Protein 6KI2 (pdb70)

InterPro domains:
  IPR001902 SLC26A/SulP transporter [PTHR11814] (10-542)
  IPR002645 STAS domain [PF01740] (437-538)
  IPR002645 STAS domain [PS50801] (442-542)
  IPR011547 SLC26A/SulP transporter domain [PF00916] (12-378)
  IPR036513 STAS domain superfamily [G3DSA:3.30.750.24] (431-544)
  IPR036513 STAS domain superfamily [SSF52091] (440-540)

Secondary structure (DSSP, 8-state):
---EE---BTTB--EEE--GGGS---HHHHHHHHHTTTSEEEEEEE-----HHHHHHHHHHHHTT-SEEEEEEEE-S---HHHHHHHHHHHHHHHHHT-EEEEE---HHHHHHHHHTTGGGTS-GGGEES-HHHHHHHHHHT--/---EE---BTTB--EEE--GGGS---HHHHHHHHHTTTSEEEEEEE-----HHHHHHHHHHHHTT--EEEEEEEE-S---HHHHHHHHHHHHHHHHHT-EEEEE---HHHHHHHHHTTGGGTS-GGGEES-HHHHHHHHHHT--

Organism: Synechocystis sp. (strain ATCC 27184 / PCC 6803 / Kazusa) (NCBI:txid1111708)

Sequence (288 aa):
SGSKISALQSKAVKSISDADDEILLSANEKRWLDEGNGRVLLFQLSGPIFGVAKAIAREHNAIQECAAIVFDLSDVPHLGVDASLALENAIEEAAEKGRAVYIVGATGQTKRRLEKLQVFRFVPESNCYDDRSEALKDAVLALGSGSKISALQSKAVKSISDADDEILLSANEKRWLDEGNGRVLLFQLSGPIFGVAKAIAREHNAIQECAAIVFDLSDVPHLGVDASLALENAIEEAAEKGRAVYIVGATGQTKRRLEKLQVFRFVPESNCYDDRSEALKDAVLALG

Solvent-accessible surface area: 14803 Å² total

GO terms:
  GO:0005886 plasma membrane (C, EXP)

B-factor: mean 39.91, std 14.87, range [19.26, 110.84]

Foldseek 3Di:
DFDKDWDPDPPGMDMDTPDPVVDDADPVRVVVVVVCVPVDDDDDDDDDPDDPVVVVVVVVVVCLPAQEDEAECQPPPADDLVNLVVVLVVLVVCVVSRHAYAYERQDDNSVVSNVVRCNCVRAPPVRYYPDVVVNVVVRVVVPD/DFDKDWDPDPPGMDMDGPDPVVDDADPVRVVVVVVCVPVDDDDDDDDDPDDPVVVVVVVVVVCLPAQEDEAECQPPPADDLVNLVVVLVVLVVCVVSRHHYAYERQDDNSVVSNVVVVSCVRPPPVRYYPDVVVNVVVRVVVPD

Structure (mmCIF, N/CA/C/O backbone):
data_6KI2
#
_entry.id   6KI2
#
_cell.length_a   57.050
_cell.length_b   62.109
_cell.length_c   57.036
_cell.angle_alpha   90.000
_cell.angle_beta   119.860
_cell.angle_gamma   90.000
#
_symmetry.space_group_name_H-M   'P 1 21 1'
#
loop_
_entity.id
_entity.type
_entity.pdbx_description
1 polymer 'Low affinity sulfate transporter'
2 non-polymer 'SULFATE ION'
3 water water
#
loop_
_atom_site.group_PDB
_atom_site.id
_atom_site.type_symbol
_atom_site.label_atom_id
_atom_site.label_alt_id
_atom_site.label_comp_id
_atom_site.label_asym_id
_atom_site.label_entity_id
_atom_site.label_seq_id
_atom_site.pdbx_PDB_ins_code
_atom_site.Cartn_x
_atom_site.Cartn_y
_atom_site.Cartn_z
_atom_site.occupancy
_atom_site.B_iso_or_equiv
_atom_site.auth_seq_id
_atom_site.auth_comp_id
_atom_site.auth_asym_id
_atom_site.auth_atom_id
_atom_site.pdbx_PDB_model_num
ATOM 1 N N . SER A 1 1 ? -6.174 23.796 29.790 1.00 79.11 402 SER A N 1
ATOM 2 C CA . SER A 1 1 ? -6.371 22.522 29.107 1.00 77.94 402 SER A CA 1
ATOM 3 C C . SER A 1 1 ? -5.320 22.292 28.021 1.00 67.14 402 SER A C 1
ATOM 4 O O . SER A 1 1 ? -5.550 21.540 27.078 1.00 73.01 402 SER A O 1
ATOM 7 N N . GLY A 1 2 ? -4.173 22.952 28.155 1.00 47.05 403 GLY A N 1
ATOM 8 C CA . GLY A 1 2 ? -3.073 22.752 27.232 1.00 42.40 403 GLY A CA 1
ATOM 9 C C . GLY A 1 2 ? -3.200 23.458 25.888 1.00 38.48 403 GLY A C 1
ATOM 10 O O . GLY A 1 2 ? -4.049 24.326 25.677 1.00 40.03 403 GLY A O 1
ATOM 11 N N . SER A 1 3 ? -2.336 23.062 24.967 1.00 27.47 404 SER A N 1
ATOM 12 C CA . SER A 1 3 ? -2.250 23.686 23.665 1.00 30.58 404 SER A CA 1
ATOM 13 C C . SER A 1 3 ? -2.640 22.693 22.578 1.00 35.60 404 SER A C 1
ATOM 14 O O . SER A 1 3 ? -2.425 21.491 22.717 1.00 27.59 404 SER A O 1
ATOM 17 N N . LYS A 1 4 ? -3.215 23.204 21.499 1.00 29.57 405 LYS A N 1
ATOM 18 C CA . LYS A 1 4 ? -3.585 22.372 20.385 1.00 27.75 405 LYS A CA 1
ATOM 19 C C . LYS A 1 4 ? -3.459 23.140 19.076 1.00 27.85 405 LYS A C 1
ATOM 20 O O . LYS A 1 4 ? -3.771 24.335 19.002 1.00 28.74 405 LYS A O 1
ATOM 26 N N . ILE A 1 5 ? -2.985 22.442 18.053 1.00 25.42 406 ILE A N 1
ATOM 27 C CA . ILE A 1 5 ? -3.079 22.910 16.681 1.00 26.32 406 ILE A CA 1
ATOM 28 C C . ILE A 1 5 ? -3.931 21.938 15.880 1.00 30.97 406 ILE A C 1
ATOM 29 O O . ILE A 1 5 ? -3.651 20.741 15.865 1.00 27.75 406 ILE A O 1
ATOM 34 N N . SER A 1 6 ? -4.983 22.445 15.242 1.00 26.66 407 SER A N 1
ATOM 35 C CA . SER A 1 6 ? -5.774 21.635 14.315 1.00 24.61 407 SER A CA 1
ATOM 36 C C . SER A 1 6 ? -5.758 22.216 12.897 1.00 33.60 407 SER A C 1
ATOM 37 O O . SER A 1 6 ? -5.901 23.428 12.675 1.00 29.08 407 SER A O 1
ATOM 48 N N . ALA A 1 8 ? -7.411 21.657 9.060 1.00 33.13 409 ALA A N 1
ATOM 49 C CA . ALA A 1 8 ? -8.551 21.048 8.365 1.00 30.44 409 ALA A CA 1
ATOM 50 C C . ALA A 1 8 ? -8.704 21.590 6.942 1.00 30.79 409 ALA A C 1
ATOM 51 O O . ALA A 1 8 ? -8.748 22.813 6.725 1.00 25.93 409 ALA A O 1
ATOM 53 N N . LEU A 1 9 ? -8.778 20.663 5.992 1.00 29.46 410 LEU A N 1
ATOM 54 C CA . LEU A 1 9 ? -8.984 20.947 4.571 1.00 36.18 410 LEU A CA 1
ATOM 55 C C . LEU A 1 9 ? -10.460 20.842 4.228 1.00 31.24 410 LEU A C 1
ATOM 56 O O . LEU A 1 9 ? -10.929 21.348 3.198 1.00 25.02 410 LEU A O 1
ATOM 61 N N . GLN A 1 10 ? -11.170 20.163 5.117 1.00 26.69 411 GLN A N 1
ATOM 62 C CA . GLN A 1 10 ? -12.541 19.730 4.913 1.00 35.06 411 GLN A CA 1
ATOM 63 C C . GLN A 1 10 ? -13.061 19.418 6.306 1.00 29.57 411 GLN A C 1
ATOM 64 O O . GLN A 1 10 ? -12.257 19.159 7.206 1.00 30.68 411 GLN A O 1
ATOM 70 N N . SER A 1 11 ? -14.377 19.453 6.501 1.00 26.85 412 SER A N 1
ATOM 71 C CA . SER A 1 11 ? -14.957 19.245 7.829 1.00 33.79 412 SER A CA 1
ATOM 72 C C . SER A 1 11 ? -14.665 17.844 8.385 1.00 38.32 412 SER A C 1
ATOM 73 O O . SER A 1 11 ? -14.657 17.648 9.594 1.00 43.91 412 SER A O 1
ATOM 76 N N . LYS A 1 12 ? -14.415 16.883 7.501 1.00 34.46 413 LYS A N 1
ATOM 77 C CA . LYS A 1 12 ? -14.049 15.534 7.921 1.00 39.82 413 LYS A CA 1
ATOM 78 C C . LYS A 1 12 ? -12.608 15.191 7.552 1.00 35.68 413 LYS A C 1
ATOM 79 O O . LYS A 1 12 ? -12.256 14.034 7.426 1.00 33.06 413 LYS A O 1
ATOM 85 N N . ALA A 1 13 ? -11.776 16.191 7.342 1.00 37.47 414 ALA A N 1
ATOM 86 C CA . ALA A 1 13 ? -10.373 15.914 7.093 1.00 35.96 414 ALA A CA 1
ATOM 87 C C . ALA A 1 13 ? -9.568 16.844 7.987 1.00 39.82 414 ALA A C 1
ATOM 88 O O . ALA A 1 13 ? -9.062 17.885 7.554 1.00 36.63 414 ALA A O 1
ATOM 90 N N . VAL A 1 14 ? -9.493 16.450 9.252 1.00 30.63 415 VAL A N 1
ATOM 91 C CA . VAL A 1 14 ? -8.917 17.241 10.330 1.00 30.17 415 VAL A CA 1
ATOM 92 C C . VAL A 1 14 ? -7.692 16.524 10.891 1.00 33.33 415 VAL A C 1
ATOM 93 O O . VAL A 1 14 ? -7.765 15.333 11.200 1.00 32.95 415 VAL A O 1
ATOM 97 N N . LYS A 1 15 ? -6.574 17.231 11.018 1.00 27.33 416 LYS A N 1
ATOM 98 C CA . LYS A 1 15 ? -5.384 16.674 11.674 1.00 30.34 416 LYS A CA 1
ATOM 99 C C . LYS A 1 15 ? -4.977 17.578 12.827 1.00 31.31 416 LYS A C 1
ATOM 100 O O . LYS A 1 15 ? -4.910 18.805 12.670 1.00 29.87 416 LYS A O 1
ATOM 106 N N . SER A 1 16 ? -4.699 16.980 13.979 1.00 27.98 417 SER A N 1
ATOM 107 C CA . SER A 1 16 ? -4.438 17.754 15.185 1.00 28.17 417 SER A CA 1
ATOM 108 C C . SER A 1 16 ? -3.244 17.238 15.978 1.00 33.08 417 SER A C 1
ATOM 109 O O . SER A 1 16 ? -2.969 16.038 16.022 1.00 29.83 417 SER A O 1
ATOM 112 N N . ILE A 1 17 ? -2.547 18.173 16.605 1.00 29.70 418 ILE A N 1
ATOM 113 C CA . ILE A 1 17 ? -1.497 17.864 17.558 1.00 37.11 418 ILE A CA 1
ATOM 114 C C . ILE A 1 17 ? -1.828 18.622 18.834 1.00 28.69 418 ILE A C 1
ATOM 115 O O . ILE A 1 17 ? -2.250 19.784 18.781 1.00 25.01 418 ILE A O 1
ATOM 120 N N . SER A 1 18 ? -1.645 17.962 19.971 1.00 25.82 419 SER A N 1
ATOM 121 C CA . SER A 1 18 ? -2.107 18.477 21.256 1.00 29.88 419 SER A CA 1
ATOM 122 C C . 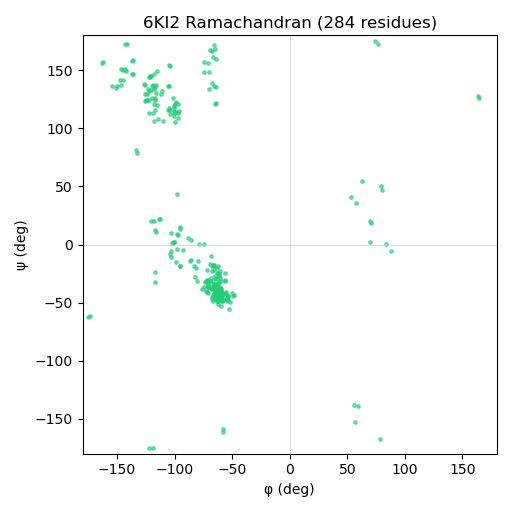SER A 1 18 ? -1.170 18.071 22.405 1.00 31.58 419 SER A C 1
ATOM 123 O O . SER A 1 18 ? -0.517 17.020 22.341 1.00 30.77 419 SER A O 1
ATOM 126 N N . ASP A 1 19 ? -1.095 18.889 23.456 1.00 24.76 420 ASP A N 1
ATOM 127 C CA . ASP A 1 19 ? -0.393 18.435 24.651 1.00 32.65 420 ASP A CA 1
ATOM 128 C C . ASP A 1 19 ? -1.335 18.437 25.841 1.00 24.32 420 ASP A C 1
ATOM 129 O O . ASP A 1 19 ? -0.906 18.467 26.989 1.00 25.95 420 ASP A O 1
ATOM 134 N N . ALA A 1 20 ? -2.626 18.425 25.550 1.00 26.51 421 ALA A N 1
ATOM 135 C CA . ALA A 1 20 ? -3.641 18.325 26.593 1.00 32.91 421 ALA A CA 1
ATOM 136 C C . ALA A 1 20 ? -3.590 16.964 27.308 1.00 35.14 421 ALA A C 1
ATOM 137 O O . ALA A 1 20 ? -3.473 15.907 26.673 1.00 31.57 421 ALA A O 1
ATOM 139 N N . ASP A 1 21 ? -3.700 17.016 28.631 1.00 37.81 422 ASP A N 1
ATOM 140 C CA . ASP A 1 21 ? -3.678 15.844 29.506 1.00 38.65 422 ASP A CA 1
ATOM 141 C C . ASP A 1 21 ? -4.811 14.884 29.219 1.00 40.99 422 ASP A C 1
ATOM 142 O O . ASP A 1 21 ? -4.651 13.668 29.308 1.00 33.52 422 ASP A O 1
ATOM 147 N N . ASP A 1 22 ? -5.974 15.447 28.913 1.00 37.89 423 ASP A N 1
ATOM 148 C CA . ASP A 1 22 ? -7.192 14.659 28.791 1.00 48.16 423 ASP A CA 1
ATOM 149 C C . ASP A 1 22 ? -7.293 13.918 27.458 1.00 47.70 423 ASP A C 1
ATOM 150 O O . ASP A 1 22 ? -8.275 13.216 27.221 1.00 44.24 423 ASP A O 1
ATOM 155 N N . GLU A 1 23 ? -6.288 14.066 26.592 1.00 40.46 424 GLU A N 1
ATOM 156 C CA . GLU A 1 23 ? -6.285 13.355 25.310 1.00 37.87 424 GLU A CA 1
ATOM 157 C C . GLU A 1 23 ? -6.120 11.856 25.509 1.00 40.90 424 GLU A C 1
ATOM 158 O O . GLU A 1 23 ? -6.419 11.053 24.622 1.00 43.76 424 GLU A O 1
ATOM 164 N N . ILE A 1 24 ? -5.632 11.482 26.687 1.00 43.44 425 ILE A N 1
ATOM 165 C CA . ILE A 1 24 ? -5.540 10.083 27.063 1.00 35.12 425 ILE A CA 1
ATOM 166 C C . ILE A 1 24 ? -6.377 9.891 28.325 1.00 42.93 425 ILE A C 1
ATOM 167 O O . ILE A 1 24 ? -6.485 10.796 29.150 1.00 46.38 425 ILE A O 1
ATOM 172 N N . LEU A 1 25 ? -7.010 8.734 28.450 1.00 42.08 426 LEU A N 1
ATOM 173 C CA . LEU A 1 25 ? -7.823 8.450 29.620 1.00 48.30 426 LEU A CA 1
ATOM 174 C C . LEU A 1 25 ? -7.078 7.473 30.516 1.00 43.56 426 LEU A C 1
ATOM 175 O O . LEU A 1 25 ? -6.781 6.342 30.124 1.00 39.37 426 LEU A O 1
ATOM 180 N N . LEU A 1 26 ? -6.742 7.933 31.708 1.00 34.49 427 LEU A N 1
ATOM 181 C CA . LEU A 1 26 ? -5.979 7.126 32.647 1.00 36.48 427 LEU A CA 1
ATOM 182 C C . LEU A 1 26 ? -6.762 7.036 33.938 1.00 34.87 427 LEU A C 1
ATOM 183 O O . LEU A 1 26 ? -7.208 8.050 34.458 1.00 34.71 427 LEU A O 1
ATOM 188 N N . SER A 1 27 ? -6.946 5.830 34.451 1.00 26.37 428 SER A N 1
ATOM 189 C CA . SER A 1 27 ? -7.485 5.695 35.792 1.00 27.30 428 SER A CA 1
ATOM 190 C C . SER A 1 27 ? -6.489 6.304 36.795 1.00 32.69 428 SER A C 1
ATOM 191 O O . SER A 1 27 ? -5.305 6.480 36.484 1.00 28.56 428 SER A O 1
ATOM 194 N N . ALA A 1 28 ? -6.974 6.640 37.989 1.00 27.26 429 ALA A N 1
ATOM 195 C CA . ALA A 1 28 ? -6.102 7.119 39.050 1.00 27.76 429 ALA A CA 1
ATOM 196 C C . ALA A 1 28 ? -4.979 6.110 39.301 1.00 34.45 429 ALA A C 1
ATOM 197 O O . ALA A 1 28 ? -3.806 6.478 39.454 1.00 32.45 429 ALA A O 1
ATOM 199 N N . ASN A 1 29 ? -5.338 4.831 39.330 1.00 30.90 430 ASN A N 1
ATOM 200 C CA . ASN A 1 29 ? -4.3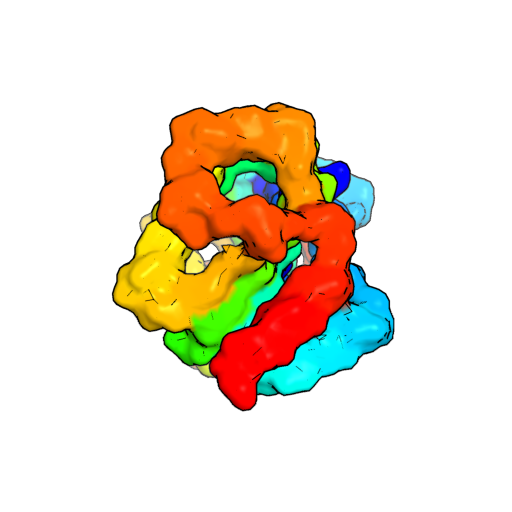42 3.772 39.535 1.00 27.50 430 ASN A CA 1
ATOM 201 C C . ASN A 1 29 ? -3.253 3.778 38.447 1.00 29.63 430 ASN A C 1
ATOM 202 O O . ASN A 1 29 ? -2.061 3.653 38.745 1.00 29.71 430 ASN A O 1
ATOM 207 N N . GLU A 1 30 ? -3.666 3.935 37.191 1.00 23.06 431 GLU A N 1
ATOM 208 C CA . GLU A 1 30 ? -2.720 4.022 36.083 1.00 32.02 431 GLU A CA 1
ATOM 209 C C . GLU A 1 30 ? -1.825 5.259 36.205 1.00 28.60 431 GLU A C 1
ATOM 210 O O . GLU A 1 30 ? -0.610 5.150 36.048 1.00 27.70 431 GLU A O 1
ATOM 216 N N . LYS A 1 31 ? -2.417 6.419 36.488 1.00 31.02 432 LYS A N 1
ATOM 217 C CA . LYS A 1 31 ? -1.635 7.640 36.720 1.00 33.05 432 LYS A CA 1
ATOM 218 C C . LYS A 1 31 ? -0.597 7.425 37.833 1.00 37.32 432 LYS A C 1
ATOM 219 O O . LYS A 1 31 ? 0.544 7.878 37.729 1.00 34.29 432 LYS A O 1
ATOM 225 N N . ARG A 1 32 ? -0.997 6.728 38.892 1.00 28.54 433 ARG A N 1
ATOM 226 C CA . ARG A 1 32 ? -0.092 6.523 40.014 1.00 31.14 433 ARG A CA 1
ATOM 227 C C . ARG A 1 32 ? 1.145 5.766 39.554 1.00 32.96 433 ARG A C 1
ATOM 228 O O . ARG A 1 32 ? 2.266 6.165 39.847 1.00 24.05 433 ARG A O 1
ATOM 236 N N . TRP A 1 33 ? 0.952 4.698 38.788 1.00 35.75 434 TRP A N 1
ATOM 237 C CA . TRP A 1 33 ? 2.107 3.919 38.356 1.00 35.64 434 TRP A CA 1
ATOM 238 C C . TRP A 1 33 ? 2.937 4.652 37.290 1.00 35.71 434 TRP A C 1
ATOM 239 O O . TRP A 1 33 ? 4.166 4.607 37.334 1.00 31.82 434 TRP A O 1
ATOM 250 N N . LEU A 1 34 ? 2.286 5.333 36.348 1.00 28.70 435 LEU A N 1
ATOM 251 C CA . LEU A 1 34 ? 3.024 6.099 35.347 1.00 31.66 435 LEU A CA 1
ATOM 252 C C . LEU A 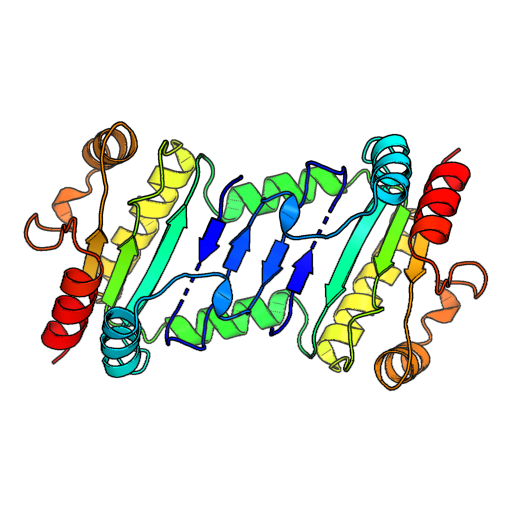1 34 ? 3.914 7.168 36.003 1.00 31.02 435 LEU A C 1
ATOM 253 O O . LEU A 1 34 ? 5.078 7.336 35.639 1.00 30.78 435 LEU A O 1
ATOM 258 N N . ASP A 1 35 ? 3.367 7.864 36.993 1.00 24.00 436 ASP A N 1
ATOM 259 C CA . ASP A 1 35 ? 4.087 8.931 37.660 1.00 25.38 436 ASP A CA 1
ATOM 260 C C . ASP A 1 35 ? 5.178 8.364 38.580 1.00 31.68 436 ASP A C 1
ATOM 261 O O . ASP A 1 35 ? 6.223 8.969 38.753 1.00 32.17 436 ASP A O 1
ATOM 266 N N . GLU A 1 36 ? 4.936 7.190 39.149 1.00 37.89 437 GLU A N 1
ATOM 267 C CA . GLU A 1 36 ? 5.958 6.492 39.919 1.00 36.44 437 GLU A CA 1
ATOM 268 C C . GLU A 1 36 ? 7.171 6.190 39.042 1.00 34.77 437 GLU A C 1
ATOM 269 O O . GLU A 1 36 ? 8.301 6.145 39.520 1.00 38.17 437 GLU A O 1
ATOM 275 N N . GLY A 1 37 ? 6.924 5.972 37.756 1.00 28.03 438 GLY A N 1
ATOM 276 C CA . GLY A 1 37 ? 7.991 5.740 36.797 1.00 28.24 438 GLY A CA 1
ATOM 277 C C . GLY A 1 37 ? 8.935 6.930 36.667 1.00 36.08 438 GLY A C 1
ATOM 278 O O . GLY A 1 37 ? 10.049 6.793 36.145 1.00 29.09 438 GLY A O 1
ATOM 279 N N . ASN A 1 38 ? 8.476 8.101 37.115 1.00 33.29 439 ASN A N 1
ATOM 280 C CA . ASN A 1 38 ? 9.299 9.307 37.159 1.00 35.17 439 ASN A CA 1
ATOM 281 C C . ASN A 1 38 ? 9.848 9.670 35.782 1.00 36.77 439 ASN A C 1
ATOM 282 O O . ASN A 1 38 ? 10.970 10.147 35.652 1.00 36.80 439 ASN A O 1
ATOM 287 N N . GLY A 1 39 ? 9.050 9.441 34.747 1.00 31.04 440 GLY A N 1
ATOM 288 C CA . GLY A 1 39 ? 9.476 9.729 33.391 1.00 30.64 440 GLY A CA 1
ATOM 289 C C . GLY A 1 39 ? 10.312 8.628 32.752 1.00 33.73 440 GLY A C 1
ATOM 290 O O . GLY A 1 39 ? 10.730 8.769 31.598 1.00 35.97 440 GLY A O 1
ATOM 291 N N . ARG A 1 40 ? 10.558 7.536 33.481 1.00 23.38 441 ARG A N 1
ATOM 292 C CA . ARG A 1 40 ? 11.370 6.434 32.940 1.00 31.26 441 ARG A CA 1
ATOM 293 C C . ARG A 1 40 ? 10.520 5.444 32.139 1.00 30.97 441 ARG A C 1
ATOM 294 O O . ARG A 1 40 ? 11.051 4.581 31.422 1.00 30.00 441 ARG A O 1
ATOM 302 N N . VAL A 1 41 ? 9.202 5.537 32.296 1.00 26.78 442 VAL A N 1
ATOM 303 C CA . VAL A 1 41 ? 8.298 4.654 31.553 1.00 25.29 442 VAL A CA 1
ATOM 304 C C . VAL A 1 41 ? 7.450 5.467 30.602 1.00 23.15 442 VAL A C 1
ATOM 305 O O . VAL A 1 41 ? 6.729 6.372 31.014 1.00 30.59 442 VAL A O 1
ATOM 309 N N . LEU A 1 42 ? 7.571 5.158 29.319 1.00 29.54 443 LEU A N 1
ATOM 310 C CA . LEU A 1 42 ? 6.810 5.826 28.267 1.00 26.70 443 LEU A CA 1
ATOM 311 C C . LEU A 1 42 ? 5.594 4.989 27.840 1.00 26.50 443 LEU A C 1
ATOM 312 O O . LEU A 1 42 ? 5.728 3.836 27.411 1.00 24.04 443 LEU A O 1
ATOM 317 N N . LEU A 1 43 ? 4.408 5.558 27.979 1.00 20.36 444 LEU A N 1
ATOM 318 C CA . LEU A 1 43 ? 3.194 4.871 27.541 1.00 19.78 444 LEU A CA 1
ATOM 319 C C . LEU A 1 43 ? 2.753 5.360 26.160 1.00 25.85 444 LEU A C 1
ATOM 320 O O . LEU A 1 43 ? 2.539 6.557 25.961 1.00 30.65 444 LEU A O 1
ATOM 325 N N . PHE A 1 44 ? 2.641 4.436 25.213 1.00 26.58 445 PHE A N 1
ATOM 326 C CA . PHE A 1 44 ? 2.049 4.723 23.906 1.00 29.48 445 PHE A CA 1
ATOM 327 C C . PHE A 1 44 ? 0.637 4.225 23.871 1.00 28.84 445 PHE A C 1
ATOM 328 O O . PHE A 1 44 ? 0.402 3.020 23.914 1.00 35.89 445 PHE A O 1
ATOM 336 N N . GLN A 1 45 ? -0.310 5.143 23.795 1.00 31.00 446 GLN A N 1
ATOM 337 C CA . GLN A 1 45 ? -1.707 4.772 23.663 1.00 23.23 446 GLN A CA 1
ATOM 338 C C . GLN A 1 45 ? -2.117 4.925 22.194 1.00 31.17 446 GLN A C 1
ATOM 339 O O . GLN A 1 45 ? -2.036 6.021 21.647 1.00 31.60 446 GLN A O 1
ATOM 345 N N . LEU A 1 46 ? -2.508 3.826 21.551 1.00 30.13 447 LEU A N 1
ATOM 346 C CA . LEU A 1 46 ? -2.963 3.871 20.156 1.00 32.40 447 LEU A CA 1
ATOM 347 C C . LEU A 1 46 ? -4.421 3.453 20.073 1.00 36.15 447 LEU A C 1
ATOM 348 O O . LEU A 1 46 ? -4.844 2.483 20.715 1.00 29.73 447 LEU A O 1
ATOM 353 N N . SER A 1 47 ? -5.186 4.182 19.270 1.00 27.61 448 SER A N 1
ATOM 354 C CA . SER A 1 47 ? -6.603 3.891 19.127 1.00 34.81 448 SER A CA 1
ATOM 355 C C . SER A 1 47 ? -7.064 4.163 17.690 1.00 29.12 448 SER A C 1
ATOM 356 O O . SER A 1 47 ? -6.509 5.022 16.997 1.00 26.62 448 SER A O 1
ATOM 359 N N . GLY A 1 48 ? -8.069 3.421 17.245 1.00 26.72 449 GLY A N 1
ATOM 360 C CA . GLY A 1 48 ? -8.551 3.545 15.881 1.00 22.63 449 GLY A CA 1
ATOM 361 C C . GLY A 1 48 ? -7.590 2.840 14.929 1.00 28.70 449 GLY A C 1
ATOM 362 O O . GLY A 1 48 ? -6.513 2.395 15.326 1.00 28.16 449 GLY A O 1
ATOM 363 N N . PRO A 1 49 ? -7.972 2.742 13.655 1.00 28.33 450 PRO A N 1
ATOM 364 C CA . PRO A 1 49 ? -7.135 2.055 12.660 1.00 22.26 450 PRO A CA 1
ATOM 365 C C . PRO A 1 49 ? -5.742 2.682 12.567 1.00 30.54 450 PRO A C 1
ATOM 366 O O . PRO A 1 49 ? -5.610 3.912 12.644 1.00 26.52 450 PRO A O 1
ATOM 378 N N . ILE A 1 51 ? -2.912 2.754 9.965 1.00 27.33 452 ILE A N 1
ATOM 379 C CA . ILE A 1 51 ? -2.618 2.336 8.597 1.00 26.93 452 ILE A CA 1
ATOM 380 C C . ILE A 1 51 ? -1.156 2.572 8.208 1.00 30.43 452 ILE A C 1
ATOM 381 O O . ILE A 1 51 ? -0.434 1.630 7.875 1.00 29.76 452 ILE A O 1
ATOM 386 N N . PHE A 1 52 ? -0.742 3.835 8.233 1.00 25.96 453 PHE A N 1
ATOM 387 C CA . PHE A 1 52 ? 0.630 4.215 7.939 1.00 31.95 453 PHE A CA 1
ATOM 388 C C . PHE A 1 52 ? 1.358 4.574 9.214 1.00 34.76 453 PHE A C 1
ATOM 389 O O . PHE A 1 52 ? 0.735 4.986 10.194 1.00 29.08 453 PHE A O 1
ATOM 397 N N . GLY A 1 53 ? 2.680 4.432 9.203 1.00 30.62 454 GLY A N 1
ATOM 398 C CA . GLY A 1 53 ? 3.478 4.987 10.287 1.00 30.59 454 GLY A CA 1
ATOM 399 C C . GLY A 1 53 ? 3.408 6.507 10.309 1.00 37.51 454 GLY A C 1
ATOM 400 O O . GLY A 1 53 ? 2.866 7.138 9.393 1.00 33.03 454 GLY A O 1
ATOM 401 N N . VAL A 1 54 ? 3.966 7.091 11.364 1.00 38.97 455 VAL A N 1
ATOM 402 C CA . VAL A 1 54 ? 3.943 8.529 11.584 1.00 42.65 455 VAL A CA 1
ATOM 403 C C . VAL A 1 54 ? 4.599 9.320 10.453 1.00 47.08 455 VAL A C 1
ATOM 404 O O . VAL A 1 54 ? 4.012 10.282 9.950 1.00 49.49 455 VAL A O 1
ATOM 408 N N . ALA A 1 55 ? 5.800 8.911 10.050 1.00 40.05 456 ALA A N 1
ATOM 409 C CA . ALA A 1 55 ? 6.507 9.574 8.958 1.00 36.41 456 ALA A CA 1
ATOM 410 C C . ALA A 1 55 ? 5.649 9.679 7.692 1.00 38.67 456 ALA A C 1
ATOM 411 O O . ALA A 1 55 ? 5.439 10.771 7.169 1.00 39.37 456 ALA A O 1
ATOM 413 N N . LYS A 1 56 ? 5.142 8.551 7.206 1.00 37.16 457 LYS A N 1
ATOM 414 C CA . LYS A 1 56 ? 4.404 8.563 5.946 1.00 35.71 457 LYS A CA 1
ATOM 415 C C . LYS A 1 56 ? 3.052 9.256 6.114 1.00 35.40 457 LYS A C 1
ATOM 416 O O . LYS A 1 56 ? 2.551 9.883 5.174 1.00 44.63 457 LYS A O 1
ATOM 422 N N . ALA A 1 57 ? 2.474 9.174 7.311 1.00 28.07 458 ALA A N 1
ATOM 423 C CA . ALA A 1 57 ? 1.237 9.908 7.579 1.00 40.49 458 ALA A CA 1
ATOM 424 C C . ALA A 1 57 ? 1.498 11.417 7.453 1.00 43.05 458 ALA A C 1
ATOM 425 O O . ALA A 1 57 ? 0.709 12.150 6.864 1.00 41.38 458 ALA A O 1
ATOM 427 N N . ILE A 1 58 ? 2.630 11.859 7.989 1.00 38.23 459 ILE A N 1
ATOM 428 C CA . ILE A 1 58 ? 3.051 13.247 7.877 1.00 41.60 459 ILE A CA 1
ATOM 429 C C . ILE A 1 58 ? 3.198 13.667 6.427 1.00 37.12 459 ILE A C 1
ATOM 430 O O . ILE A 1 58 ? 2.675 14.703 6.016 1.00 42.73 459 ILE A O 1
ATOM 435 N N . ALA A 1 59 ? 3.903 12.846 5.657 1.00 38.04 460 ALA A N 1
ATOM 436 C CA . ALA A 1 59 ? 4.145 13.116 4.251 1.00 36.78 460 ALA A CA 1
ATOM 437 C C . ALA A 1 59 ? 2.850 13.139 3.437 1.00 44.95 460 ALA A C 1
ATOM 438 O O . ALA A 1 59 ? 2.725 13.915 2.489 1.00 42.75 460 ALA A O 1
ATOM 440 N N . ARG A 1 60 ? 1.902 12.269 3.781 1.00 41.14 461 ARG A N 1
ATOM 441 C CA . ARG A 1 60 ? 0.620 12.253 3.081 1.00 40.49 461 ARG A CA 1
ATOM 442 C C . ARG A 1 60 ? -0.125 13.557 3.342 1.00 37.95 461 ARG A C 1
ATOM 443 O O . ARG A 1 60 ? -0.768 14.108 2.445 1.00 33.38 461 ARG A O 1
ATOM 451 N N . GLU A 1 61 ? -0.018 14.068 4.563 1.00 33.48 462 GLU A N 1
ATOM 452 C CA . GLU A 1 61 ? -0.696 15.315 4.901 1.00 44.75 462 GLU A CA 1
ATOM 453 C C . GLU A 1 61 ? -0.021 16.503 4.215 1.00 43.58 462 GLU A C 1
ATOM 454 O O . GLU A 1 61 ? -0.693 17.391 3.689 1.00 38.55 462 GLU A O 1
ATOM 460 N N . HIS A 1 62 ? 1.306 16.499 4.200 1.00 43.88 463 HIS A N 1
ATOM 461 C CA . HIS A 1 62 ? 2.063 17.508 3.466 1.00 50.11 463 HIS A CA 1
ATOM 462 C C . HIS A 1 62 ? 1.687 17.516 1.986 1.00 44.32 463 HIS A C 1
ATOM 463 O O . HIS A 1 62 ? 1.520 18.580 1.392 1.00 45.36 463 HIS A O 1
ATOM 470 N N . ASN A 1 63 ? 1.542 16.338 1.385 1.00 38.37 464 ASN A N 1
ATOM 471 C CA . ASN A 1 63 ? 1.130 16.273 -0.017 1.00 42.49 464 ASN A CA 1
ATOM 472 C C . ASN A 1 63 ? -0.293 16.814 -0.202 1.00 48.48 464 ASN A C 1
ATOM 473 O O . ASN A 1 63 ? -0.606 17.432 -1.220 1.00 45.70 464 ASN A O 1
ATOM 478 N N . ALA A 1 64 ? -1.148 16.592 0.791 1.00 48.84 465 ALA A N 1
ATOM 479 C CA . ALA A 1 64 ? -2.540 17.010 0.695 1.00 41.94 465 ALA A CA 1
ATOM 480 C C . ALA A 1 64 ? -2.678 18.537 0.730 1.00 40.93 465 ALA A C 1
ATOM 481 O O . ALA A 1 64 ? -3.589 19.083 0.124 1.00 44.70 465 ALA A O 1
ATOM 483 N N . ILE A 1 65 ? -1.786 19.237 1.425 1.00 40.42 466 ILE A N 1
ATOM 484 C CA . ILE A 1 65 ? -1.993 20.674 1.599 1.00 41.99 466 ILE A CA 1
ATOM 485 C C . ILE A 1 65 ? -1.219 21.562 0.629 1.00 49.72 466 ILE A C 1
ATOM 486 O O . ILE A 1 65 ? -1.401 22.772 0.630 1.00 56.88 466 ILE A O 1
ATOM 491 N N . GLN A 1 66 ? -0.379 20.978 -0.215 1.00 51.20 467 GLN A N 1
ATOM 492 C CA . GLN A 1 66 ? 0.377 21.778 -1.180 1.00 53.30 467 GLN A CA 1
ATOM 493 C C . GLN A 1 66 ? -0.536 22.381 -2.251 1.00 45.04 467 GLN A C 1
ATOM 494 O O . GLN A 1 66 ? -0.123 23.255 -3.020 1.00 34.44 467 GLN A O 1
ATOM 500 N N . GLU A 1 67 ? -1.786 21.929 -2.271 1.00 41.16 468 GLU A N 1
ATOM 501 C CA . GLU A 1 67 ? -2.747 22.375 -3.264 1.00 52.28 468 GLU A CA 1
ATOM 502 C C . GLU A 1 67 ? -3.568 23.558 -2.762 1.00 40.67 468 GLU A C 1
ATOM 503 O O . GLU A 1 67 ? -4.372 24.125 -3.500 1.00 34.16 468 GLU A O 1
ATOM 509 N N . CYS A 1 68 ? -3.361 23.935 -1.505 1.00 33.24 469 CYS A N 1
ATOM 510 C CA . CYS A 1 68 ? -4.179 24.990 -0.907 1.00 33.74 469 CYS A CA 1
ATOM 511 C C . CYS A 1 68 ? -3.905 26.373 -1.481 1.00 32.77 469 CYS A C 1
ATOM 512 O O . CYS A 1 68 ? -2.750 26.795 -1.628 1.00 28.73 469 CYS A O 1
ATOM 515 N N . ALA A 1 69 ? -4.986 27.084 -1.781 1.00 25.07 470 ALA A N 1
ATOM 516 C CA . ALA A 1 69 ? -4.882 28.405 -2.373 1.00 30.03 470 ALA A CA 1
ATOM 517 C C . ALA A 1 69 ? -5.044 29.483 -1.320 1.00 28.98 470 ALA A C 1
ATOM 518 O O . ALA A 1 69 ? -4.753 30.654 -1.559 1.00 31.68 470 ALA A O 1
ATOM 520 N N . ALA A 1 70 ? -5.544 29.088 -0.158 1.00 25.07 471 ALA A N 1
ATOM 521 C CA . ALA A 1 70 ? -5.858 30.051 0.890 1.00 29.27 471 ALA A CA 1
ATOM 522 C C . ALA A 1 70 ? -5.615 29.422 2.256 1.00 33.25 471 ALA A C 1
ATOM 523 O O . ALA A 1 70 ? -5.949 28.259 2.475 1.00 24.48 471 ALA A O 1
ATOM 525 N N . ILE A 1 71 ? -5.006 30.181 3.160 1.00 29.36 472 ILE A N 1
ATOM 526 C CA . ILE A 1 71 ? -4.798 29.705 4.512 1.00 25.91 472 ILE A CA 1
ATOM 527 C C . ILE A 1 71 ? -5.415 30.666 5.514 1.00 25.65 472 ILE A C 1
ATOM 528 O O . ILE A 1 71 ? -5.123 31.868 5.503 1.00 31.33 472 ILE A O 1
ATOM 533 N N . VAL A 1 72 ? -6.289 30.138 6.362 1.00 21.92 473 VAL A N 1
ATOM 534 C CA . VAL A 1 72 ? -6.865 30.918 7.445 1.00 21.37 473 VAL A CA 1
ATOM 535 C C . VAL A 1 72 ? -6.233 30.510 8.780 1.00 24.54 473 VAL A C 1
ATOM 536 O O . VAL A 1 72 ? -6.331 29.347 9.203 1.00 26.09 473 VAL A O 1
ATOM 540 N N . PHE A 1 73 ? -5.551 31.454 9.424 1.00 23.90 474 PHE A N 1
ATOM 541 C CA . PHE A 1 73 ? -4.969 31.199 10.744 1.00 29.76 474 PHE A CA 1
ATOM 542 C C . PHE A 1 73 ? -5.902 31.715 11.815 1.00 25.26 474 PHE A C 1
ATOM 543 O O . PHE A 1 73 ? -6.100 32.928 11.921 1.00 26.59 474 PHE A O 1
ATOM 551 N N . ASP A 1 74 ? -6.471 30.816 12.610 1.00 24.33 475 ASP A N 1
ATOM 552 C CA . ASP A 1 74 ? -7.338 31.233 13.715 1.00 26.06 475 ASP A CA 1
ATOM 553 C C . ASP A 1 74 ? -6.564 31.226 15.038 1.00 30.48 475 ASP A C 1
ATOM 554 O O . ASP A 1 74 ? -6.178 30.169 15.554 1.00 22.78 475 ASP A O 1
ATOM 559 N N . LEU A 1 75 ? -6.395 32.422 15.592 1.00 21.63 476 LEU A N 1
ATOM 560 C CA . LEU A 1 75 ? -5.589 32.640 16.781 1.00 26.98 476 LEU A CA 1
ATOM 561 C C . LEU A 1 75 ? -6.446 33.131 17.934 1.00 31.06 476 LEU A C 1
ATOM 562 O O . LEU A 1 75 ? -5.912 33.564 18.956 1.00 32.79 476 LEU A O 1
ATOM 567 N N . SER A 1 76 ? -7.768 33.068 17.768 1.00 22.80 477 SER A N 1
ATOM 568 C CA . SER A 1 76 ? -8.703 33.517 18.816 1.00 30.67 477 SER A CA 1
ATOM 569 C C . SER A 1 76 ? -8.363 32.949 20.196 1.00 27.22 477 SER A C 1
ATOM 570 O O . SER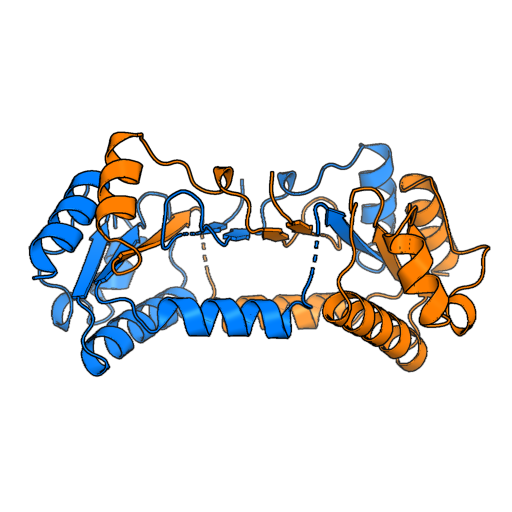 A 1 76 ? -8.400 33.658 21.193 1.00 26.89 477 SER A O 1
ATOM 573 N N . ASP A 1 77 ? -8.032 31.660 20.250 1.00 27.02 478 ASP A N 1
ATOM 574 C CA . ASP A 1 77 ? -7.854 30.991 21.547 1.00 33.10 478 ASP A CA 1
ATOM 575 C C . ASP A 1 77 ? -6.401 30.943 22.011 1.00 30.26 478 ASP A C 1
ATOM 576 O O . ASP A 1 77 ? -6.064 30.202 22.936 1.00 30.83 478 ASP A O 1
ATOM 581 N N . VAL A 1 78 ? -5.539 31.717 21.364 1.00 32.84 479 VAL A N 1
ATOM 582 C CA . VAL A 1 78 ? -4.140 31.777 21.767 1.00 29.39 479 VAL A CA 1
ATOM 583 C C . VAL A 1 78 ? -3.921 32.984 22.657 1.00 32.07 479 VAL A C 1
ATOM 584 O O . VAL A 1 78 ? -3.956 34.116 22.164 1.00 30.87 479 VAL A O 1
ATOM 588 N N . PRO A 1 79 ? -3.695 32.751 23.969 1.00 32.13 480 PRO A N 1
ATOM 589 C CA . PRO A 1 79 ? -3.488 33.809 24.966 1.00 31.06 480 PRO A CA 1
ATOM 590 C C . PRO A 1 79 ? -2.054 34.334 25.036 1.00 39.86 480 PRO A C 1
ATOM 591 O O . PRO A 1 79 ? -1.828 35.403 25.606 1.00 46.09 480 PRO A O 1
ATOM 595 N N . HIS A 1 80 ? -1.097 33.575 24.512 1.00 34.49 481 HIS A N 1
ATOM 596 C CA . HIS A 1 80 ? 0.310 33.983 24.510 1.00 29.60 481 HIS A CA 1
ATOM 597 C C . HIS A 1 80 ? 1.058 33.306 23.365 1.00 26.53 481 HIS A C 1
ATOM 598 O O . HIS A 1 80 ? 0.909 32.095 23.114 1.00 28.31 481 HIS A O 1
ATOM 605 N N . LEU A 1 81 ? 1.877 34.090 22.690 1.00 26.22 482 LEU A N 1
ATOM 606 C CA . LEU A 1 81 ? 2.659 33.608 21.562 1.00 29.49 482 LEU A CA 1
ATOM 607 C C . LEU A 1 81 ? 4.165 33.745 21.826 1.00 34.80 482 LEU A C 1
ATOM 608 O O . LEU A 1 81 ? 4.678 34.861 21.940 1.00 28.68 482 LEU A O 1
ATOM 613 N N . GLY A 1 82 ? 4.860 32.614 21.952 1.00 31.23 483 GLY A N 1
ATOM 614 C CA . GLY A 1 82 ? 6.303 32.623 22.188 1.00 27.14 483 GLY A CA 1
ATOM 615 C C . GLY A 1 82 ? 7.086 33.149 20.988 1.00 28.24 483 GLY A C 1
ATOM 616 O O . GLY A 1 82 ? 6.532 33.294 19.891 1.00 25.96 483 GLY A O 1
ATOM 617 N N . VAL A 1 83 ? 8.367 33.455 21.189 1.00 28.46 484 VAL A N 1
ATOM 618 C CA . VAL A 1 83 ? 9.155 34.045 20.111 1.00 29.31 484 VAL A CA 1
ATOM 619 C C . VAL A 1 83 ? 9.352 33.063 18.964 1.00 33.12 484 VAL A C 1
ATOM 620 O O . VAL A 1 83 ? 9.110 33.413 17.807 1.00 28.77 484 VAL A O 1
ATOM 624 N N . ASP A 1 84 ? 9.751 31.840 19.256 1.00 24.03 485 ASP A N 1
ATOM 625 C CA . ASP A 1 84 ? 9.979 30.867 18.220 1.00 29.40 485 ASP A CA 1
ATOM 626 C C . ASP A 1 84 ? 8.716 30.531 17.440 1.00 33.19 485 ASP A C 1
ATOM 627 O O . ASP A 1 84 ? 8.748 30.391 16.254 1.00 28.72 485 ASP A O 1
ATOM 632 N N . ALA A 1 85 ? 7.611 30.415 18.131 1.00 24.61 486 ALA A N 1
ATOM 633 C CA . ALA A 1 85 ? 6.371 30.111 17.440 1.00 28.16 486 ALA A CA 1
ATOM 634 C C . ALA A 1 85 ? 5.989 31.266 16.514 1.00 28.66 486 ALA A C 1
ATOM 635 O O . ALA A 1 85 ? 5.558 31.044 15.372 1.00 24.64 486 ALA A O 1
ATOM 637 N N . SER A 1 86 ? 6.173 32.497 16.999 1.00 27.88 487 SER A N 1
ATOM 638 C CA . SER A 1 86 ? 5.883 33.674 16.196 1.00 28.96 487 SER A CA 1
ATOM 639 C C . SER A 1 86 ? 6.727 33.688 14.925 1.00 35.94 487 SER A C 1
ATOM 640 O O . SER A 1 86 ? 6.240 34.084 13.855 1.00 28.63 487 SER A O 1
ATOM 643 N N . LEU A 1 87 ? 7.981 33.259 15.034 1.00 28.31 488 LEU A N 1
ATOM 644 C CA . LEU A 1 87 ? 8.838 33.193 13.850 1.00 33.06 488 LEU A CA 1
ATOM 645 C C . LEU A 1 87 ? 8.380 32.060 12.915 1.00 34.24 488 LEU A C 1
ATOM 646 O O . LEU A 1 87 ? 8.425 32.217 11.699 1.00 29.65 488 LEU A O 1
ATOM 651 N N . ALA A 1 88 ? 7.926 30.935 13.475 1.00 27.18 489 ALA A N 1
ATOM 652 C CA . ALA A 1 88 ? 7.369 29.851 12.660 1.00 30.80 489 ALA A CA 1
ATOM 653 C C . ALA A 1 88 ? 6.098 30.305 11.906 1.00 31.82 489 ALA A C 1
ATOM 654 O O . ALA A 1 88 ? 5.871 29.937 10.748 1.00 28.09 489 ALA A O 1
ATOM 656 N N . LEU A 1 89 ? 5.270 31.095 12.580 1.00 27.98 490 LEU A N 1
ATOM 657 C CA . LEU A 1 89 ? 4.096 31.687 11.961 1.00 26.69 490 LEU A CA 1
ATOM 658 C C . LEU A 1 89 ? 4.504 32.608 10.825 1.00 35.78 490 LEU A C 1
ATOM 659 O O . LEU A 1 89 ? 3.933 32.556 9.738 1.00 29.85 490 LEU A O 1
ATOM 664 N N . GLU A 1 90 ? 5.493 33.460 11.086 1.00 29.53 491 GLU A N 1
ATOM 665 C CA . GLU A 1 90 ? 5.977 34.399 10.080 1.00 30.37 491 GLU A CA 1
ATOM 666 C C . GLU A 1 90 ? 6.509 33.673 8.833 1.00 31.86 491 GLU A C 1
ATOM 667 O O . GLU A 1 90 ? 6.291 34.104 7.685 1.00 27.37 491 GLU A O 1
ATOM 673 N N . ASN A 1 91 ? 7.206 32.570 9.073 1.00 28.43 492 ASN A N 1
ATOM 674 C CA . ASN A 1 91 ? 7.765 31.780 7.993 1.00 35.48 492 ASN A CA 1
ATOM 675 C C . ASN A 1 91 ? 6.660 31.179 7.128 1.00 36.51 492 ASN A C 1
ATOM 676 O O . ASN A 1 91 ? 6.769 31.187 5.903 1.00 31.54 492 ASN A O 1
ATOM 681 N N . ALA A 1 92 ? 5.590 30.691 7.754 1.00 23.05 493 ALA A N 1
ATOM 682 C CA . ALA A 1 92 ? 4.473 30.128 6.975 1.00 28.79 493 ALA A CA 1
ATOM 683 C C . ALA A 1 92 ? 3.815 31.224 6.129 1.00 28.08 493 ALA A C 1
ATOM 684 O O . ALA A 1 92 ? 3.530 31.029 4.958 1.00 31.29 493 ALA A O 1
ATOM 686 N N . ILE A 1 93 ? 3.619 32.391 6.730 1.00 27.49 494 ILE A N 1
ATOM 687 C CA . ILE A 1 93 ? 3.061 33.524 6.017 1.00 32.82 494 ILE A CA 1
ATOM 688 C C . ILE A 1 93 ? 3.951 33.926 4.837 1.00 38.34 494 ILE A C 1
ATOM 689 O O . ILE A 1 93 ? 3.462 34.269 3.774 1.00 34.41 494 ILE A O 1
ATOM 694 N N . GLU A 1 94 ? 5.261 33.829 5.000 1.00 35.53 495 GLU A N 1
ATOM 695 C CA . GLU A 1 94 ? 6.156 34.205 3.915 1.00 41.67 495 GLU A CA 1
ATOM 696 C C . GLU A 1 94 ? 6.214 33.135 2.819 1.00 37.35 495 GLU A C 1
ATOM 697 O O . GLU A 1 94 ? 6.295 33.449 1.632 1.00 33.80 495 GLU A O 1
ATOM 703 N N . GLU A 1 95 ? 6.195 31.873 3.217 1.00 33.06 496 GLU A N 1
ATOM 704 C CA . GLU A 1 95 ? 6.131 30.793 2.242 1.00 39.71 496 GLU A CA 1
ATOM 705 C C . GLU A 1 95 ? 4.862 30.955 1.385 1.00 36.31 496 GLU A C 1
ATOM 706 O O . GLU A 1 95 ? 4.904 30.789 0.171 1.00 32.77 496 GLU A O 1
ATOM 712 N N . ALA A 1 96 ? 3.752 31.301 2.028 1.00 30.88 497 ALA A N 1
ATOM 713 C CA . ALA A 1 96 ? 2.491 31.549 1.340 1.00 41.28 497 ALA A CA 1
ATOM 714 C C . ALA A 1 96 ? 2.622 32.634 0.254 1.00 37.81 497 ALA A C 1
ATOM 715 O O . ALA A 1 96 ? 2.096 32.492 -0.848 1.00 40.15 497 ALA A O 1
ATOM 717 N N . ALA A 1 97 ? 3.349 33.698 0.563 1.00 35.52 498 ALA A N 1
ATOM 718 C CA . ALA A 1 97 ? 3.626 34.751 -0.412 1.00 38.22 498 ALA A CA 1
ATOM 719 C C . ALA A 1 97 ? 4.447 34.240 -1.593 1.00 43.99 498 ALA A C 1
ATOM 720 O O . ALA A 1 97 ? 4.291 34.694 -2.723 1.00 45.63 498 ALA A O 1
ATOM 722 N N . GLU A 1 98 ? 5.335 33.297 -1.333 1.00 40.39 499 GLU A N 1
ATOM 723 C CA . GLU A 1 98 ? 6.194 32.816 -2.398 1.00 47.14 499 GLU A CA 1
ATOM 724 C C . GLU A 1 98 ? 5.498 31.791 -3.314 1.00 42.49 499 GLU A C 1
ATOM 725 O O . GLU A 1 98 ? 5.776 31.742 -4.512 1.00 41.39 499 GLU A O 1
ATOM 731 N N . LYS A 1 99 ? 4.574 31.012 -2.763 1.00 30.68 500 LYS A N 1
ATOM 732 C CA . LYS A 1 99 ? 3.963 29.931 -3.528 1.00 36.69 500 LYS A CA 1
ATOM 733 C C . LYS A 1 99 ? 2.576 30.282 -4.081 1.00 41.42 500 LYS A C 1
ATOM 734 O O . LYS A 1 99 ? 1.942 29.448 -4.739 1.00 35.44 500 LYS A O 1
ATOM 740 N N . GLY A 1 100 ? 2.133 31.518 -3.833 1.00 23.74 501 GLY A N 1
ATOM 741 C CA . GLY A 1 100 ? 0.851 31.998 -4.304 1.00 35.83 501 GLY A CA 1
ATOM 742 C C . GLY A 1 100 ? -0.355 31.553 -3.493 1.00 34.56 501 GLY A C 1
ATOM 743 O O . GLY A 1 100 ? -1.338 31.070 -4.060 1.00 29.98 501 GLY A O 1
ATOM 744 N N . ARG A 1 101 ? -0.301 31.724 -2.176 1.00 26.25 502 ARG A N 1
ATOM 745 C CA . ARG A 1 101 ? -1.465 31.427 -1.337 1.00 26.41 502 ARG A CA 1
ATOM 746 C C . ARG A 1 101 ? -1.909 32.668 -0.605 1.00 31.84 502 ARG A C 1
ATOM 747 O O . ARG A 1 101 ? -1.094 33.412 -0.055 1.00 32.20 502 ARG A O 1
ATOM 755 N N . ALA A 1 102 ? -3.212 32.884 -0.578 1.00 28.86 503 ALA A N 1
ATOM 756 C CA . ALA A 1 102 ? -3.757 34.006 0.167 1.00 29.97 503 ALA A CA 1
ATOM 757 C C . ALA A 1 102 ? -3.697 33.694 1.668 1.00 30.27 503 ALA A C 1
ATOM 758 O O . ALA A 1 102 ? -3.790 32.530 2.076 1.00 24.95 503 ALA A O 1
ATOM 760 N N . VAL A 1 103 ? -3.517 34.725 2.490 1.00 25.83 504 VAL A N 1
ATOM 761 C CA . VAL A 1 103 ? -3.483 34.535 3.929 1.00 20.52 504 VAL A CA 1
ATOM 762 C C . VAL A 1 103 ? -4.551 35.363 4.640 1.00 22.58 504 VAL A C 1
ATOM 763 O O . VAL A 1 103 ? -4.692 36.561 4.396 1.00 23.63 504 VAL A O 1
ATOM 767 N N . TYR A 1 104 ? -5.282 34.711 5.540 1.00 22.98 505 TYR A N 1
ATOM 768 C CA . TYR A 1 104 ? -6.218 35.381 6.430 1.00 20.00 505 TYR A CA 1
ATOM 769 C C . TYR A 1 104 ? -5.846 35.102 7.887 1.00 33.71 505 TYR A C 1
ATOM 770 O O . TYR A 1 104 ? -5.385 34.005 8.231 1.00 28.50 505 TYR A O 1
ATOM 779 N N . ILE A 1 105 ? -6.037 36.100 8.744 1.00 22.90 506 ILE A N 1
ATOM 780 C CA . ILE A 1 105 ? -5.749 35.935 10.161 1.00 25.08 506 ILE A CA 1
ATOM 781 C C . ILE A 1 105 ? -6.969 36.293 11.006 1.00 25.34 506 ILE A C 1
ATOM 782 O O . ILE A 1 105 ? -7.507 37.392 10.895 1.00 34.02 506 ILE A O 1
ATOM 787 N N . VAL A 1 106 ? -7.412 35.353 11.835 1.00 24.34 507 VAL A N 1
ATOM 788 C CA . VAL A 1 106 ? -8.589 35.558 12.675 1.00 24.53 507 VAL A CA 1
ATOM 789 C C . VAL A 1 106 ? -8.267 35.664 14.167 1.00 27.00 507 VAL A C 1
ATOM 790 O O . VAL A 1 106 ? -7.532 34.840 14.712 1.00 24.23 507 VAL A O 1
ATOM 794 N N . GLY A 1 107 ? -8.833 36.674 14.821 1.00 27.55 508 GLY A N 1
ATOM 795 C CA . GLY A 1 107 ? -8.869 36.723 16.273 1.00 27.80 508 GLY A CA 1
ATOM 796 C C . GLY A 1 107 ? -7.560 36.963 17.012 1.00 29.95 508 GLY A C 1
ATOM 797 O O . GLY A 1 107 ? -7.467 36.661 18.193 1.00 36.79 508 GLY A O 1
ATOM 798 N N . ALA A 1 108 ? -6.548 37.475 16.324 1.00 27.66 509 ALA A N 1
ATOM 799 C CA . ALA A 1 108 ? -5.326 37.896 17.001 1.00 33.82 509 ALA A CA 1
ATOM 800 C C . ALA A 1 108 ? -5.646 39.055 17.954 1.00 39.00 509 ALA A C 1
ATOM 801 O O . ALA A 1 108 ? -6.174 40.080 17.524 1.00 35.42 509 ALA A O 1
ATOM 803 N N . THR A 1 109 ? -5.364 38.881 19.247 1.00 32.97 510 THR A N 1
ATOM 804 C CA . THR A 1 109 ? -5.539 39.961 20.224 1.00 39.62 510 THR A CA 1
ATOM 805 C C . THR A 1 109 ? -4.422 39.929 21.269 1.00 39.39 510 THR A C 1
ATOM 806 O O . THR A 1 109 ? -3.619 38.985 21.311 1.00 33.90 510 THR A O 1
ATOM 810 N N . GLY A 1 110 ? -4.381 40.953 22.115 1.00 30.33 511 GLY A N 1
ATOM 811 C CA . GLY A 1 110 ? -3.485 40.952 23.265 1.00 35.43 511 GLY A CA 1
ATOM 812 C C . GLY A 1 110 ? -2.013 40.818 22.909 1.00 37.74 511 GLY A C 1
ATOM 813 O O . GLY A 1 110 ? -1.527 41.424 21.942 1.00 31.87 511 GLY A O 1
ATOM 814 N N . GLN A 1 111 ? -1.294 40.026 23.698 1.00 35.51 512 GLN A N 1
ATOM 815 C CA . GLN A 1 111 ? 0.142 39.854 23.487 1.00 31.93 512 GLN A CA 1
ATOM 816 C C . GLN A 1 111 ? 0.401 39.203 22.111 1.00 31.13 512 GLN A C 1
ATOM 817 O O . GLN A 1 111 ? 1.322 39.587 21.384 1.00 31.89 512 GLN A O 1
ATOM 823 N N . THR A 1 112 ? -0.452 38.246 21.752 1.00 31.29 513 THR A N 1
ATOM 824 C CA . THR A 1 112 ? -0.346 37.523 20.494 1.00 29.73 513 THR A CA 1
ATOM 825 C C . THR A 1 112 ? -0.321 38.492 19.317 1.00 32.26 513 THR A C 1
ATOM 826 O O . THR A 1 112 ? 0.521 38.384 18.423 1.00 37.98 513 THR A O 1
ATOM 830 N N . LYS A 1 113 ? -1.228 39.462 19.332 1.00 38.19 514 LYS A N 1
ATOM 831 C CA . LYS A 1 113 ? -1.249 40.494 18.303 1.00 35.24 514 LYS A CA 1
ATOM 832 C C . LYS A 1 113 ? -0.020 41.416 18.373 1.00 39.71 514 LYS A C 1
ATOM 833 O O . LYS A 1 113 ? 0.590 41.736 17.345 1.00 37.16 514 LYS A O 1
ATOM 839 N N . ARG A 1 114 ? 0.324 41.855 19.581 1.00 39.09 515 ARG A N 1
ATOM 840 C CA . ARG A 1 114 ? 1.523 42.668 19.773 1.00 43.25 515 ARG A CA 1
ATOM 841 C C . ARG A 1 114 ? 2.752 41.998 19.152 1.00 45.63 515 ARG A C 1
ATOM 842 O O . ARG A 1 114 ? 3.485 42.631 18.387 1.00 47.63 515 ARG A O 1
ATOM 850 N N . ARG A 1 115 ? 2.953 40.714 19.452 1.00 34.27 516 ARG A N 1
ATOM 851 C CA . ARG A 1 115 ? 4.114 39.996 18.941 1.00 36.53 516 ARG A CA 1
ATOM 852 C C . ARG A 1 115 ? 4.078 39.954 17.420 1.00 36.64 516 ARG A C 1
ATOM 853 O O . ARG A 1 115 ? 5.096 40.179 16.756 1.00 40.06 516 ARG A O 1
ATOM 861 N N . LEU A 1 116 ? 2.901 39.689 16.865 1.00 34.55 517 LEU A N 1
ATOM 862 C CA . LEU A 1 116 ? 2.747 39.684 15.412 1.00 34.88 517 LEU A CA 1
ATOM 863 C C . LEU A 1 116 ? 3.042 41.044 14.772 1.00 41.45 517 LEU A C 1
ATOM 864 O O . LEU A 1 116 ? 3.541 41.117 13.643 1.00 43.02 517 LEU A O 1
ATOM 869 N N . GLU A 1 117 ? 2.740 42.122 15.490 1.00 35.19 518 GLU A N 1
ATOM 870 C CA . GLU A 1 117 ? 2.979 43.464 14.956 1.00 45.69 518 GLU A CA 1
ATOM 871 C C . GLU A 1 117 ? 4.470 43.720 14.803 1.00 44.30 518 GLU A C 1
ATOM 872 O O . GLU A 1 117 ? 4.918 44.326 13.833 1.00 46.84 518 GLU A O 1
ATOM 878 N N . LYS A 1 118 ? 5.235 43.224 15.761 1.00 41.77 519 LYS A N 1
ATOM 879 C CA . LYS A 1 118 ? 6.675 43.401 15.754 1.00 47.12 519 LYS A CA 1
ATOM 880 C C . LYS A 1 118 ? 7.284 42.620 14.602 1.00 45.42 519 LYS A C 1
ATOM 881 O O . LYS A 1 118 ? 8.373 42.931 14.128 1.00 52.71 519 LYS A O 1
ATOM 887 N N . LEU A 1 119 ? 6.561 41.603 14.151 1.00 35.54 520 LEU A N 1
ATOM 888 C CA . LEU A 1 119 ? 7.097 40.673 13.174 1.00 43.00 520 LEU A CA 1
ATOM 889 C C . LEU A 1 119 ? 6.719 40.919 11.747 1.00 61.91 520 LEU A C 1
ATOM 890 O O . LEU A 1 119 ? 6.348 39.952 11.074 1.00 85.34 520 LEU A O 1
ATOM 895 N N . GLN A 1 120 ? 6.754 42.167 11.285 1.00 43.67 521 GLN A N 1
ATOM 896 C CA . GLN A 1 120 ? 6.743 42.420 9.838 1.00 66.12 521 GLN A CA 1
ATOM 897 C C . GLN A 1 120 ? 5.400 42.085 9.156 1.00 57.93 521 GLN A C 1
ATOM 898 O O . GLN A 1 120 ? 5.300 42.156 7.936 1.00 52.52 521 GLN A O 1
ATOM 904 N N . VAL A 1 121 ? 4.393 41.660 9.918 1.00 46.48 522 VAL A N 1
ATOM 905 C CA . VAL A 1 121 ? 3.321 40.855 9.336 1.00 46.94 522 VAL A CA 1
ATOM 906 C C . VAL A 1 121 ? 2.438 41.636 8.372 1.00 44.86 522 VAL A C 1
ATOM 907 O O . VAL A 1 121 ? 1.965 41.074 7.384 1.00 38.91 522 VAL A O 1
ATOM 911 N N . PHE A 1 122 ? 2.274 42.934 8.622 1.00 41.56 523 PHE A N 1
ATOM 912 C CA . PHE A 1 122 ? 1.387 43.767 7.812 1.00 43.21 523 PHE A CA 1
ATOM 913 C C . PHE A 1 122 ? 1.863 43.849 6.353 1.00 47.90 523 PHE A C 1
ATOM 914 O O . PHE A 1 122 ? 1.076 44.156 5.464 1.00 53.30 523 PHE A O 1
ATOM 922 N N . ARG A 1 123 ? 3.142 43.557 6.121 1.00 42.13 524 ARG A N 1
ATOM 923 C CA . ARG A 1 123 ? 3.691 43.469 4.763 1.00 51.32 524 ARG A CA 1
ATOM 924 C C . ARG A 1 123 ? 3.050 42.398 3.877 1.00 51.47 524 ARG A C 1
ATOM 925 O O . ARG A 1 123 ? 3.129 42.482 2.655 1.00 54.87 524 ARG A O 1
ATOM 933 N N . PHE A 1 124 ? 2.450 41.382 4.486 1.00 46.30 525 PHE A N 1
ATOM 934 C CA . PHE A 1 124 ? 1.902 40.252 3.733 1.00 50.69 525 PHE A CA 1
ATOM 935 C C . PHE A 1 124 ? 0.394 40.132 3.895 1.00 57.52 525 PHE A C 1
ATOM 936 O O . PHE A 1 124 ? -0.308 39.688 2.989 1.00 65.17 525 PHE A O 1
ATOM 944 N N . VAL A 1 125 ? -0.095 40.515 5.066 1.00 52.12 526 VAL A N 1
ATOM 945 C CA . VAL A 1 125 ? -1.510 40.424 5.347 1.00 44.47 526 VAL A CA 1
ATOM 946 C C . VAL A 1 125 ? -2.082 41.824 5.532 1.00 45.42 526 VAL A C 1
ATOM 947 O O . VAL A 1 125 ? -1.796 42.508 6.522 1.00 46.48 526 VAL A O 1
ATOM 951 N N . PRO A 1 126 ? -2.865 42.275 4.550 1.00 39.21 527 PRO A N 1
ATOM 952 C CA . PRO A 1 126 ? -3.528 43.577 4.683 1.00 34.59 527 PRO A CA 1
ATOM 953 C C . PRO A 1 126 ? -4.646 43.512 5.731 1.00 38.52 527 PRO A C 1
ATOM 954 O O . PRO A 1 126 ? -5.179 42.424 6.022 1.00 35.32 527 PRO A O 1
ATOM 958 N N . GLU A 1 127 ? -4.987 44.670 6.288 1.00 36.15 528 GLU A N 1
ATOM 959 C CA . GLU A 1 127 ? -5.968 44.778 7.371 1.00 38.71 528 GLU A CA 1
ATOM 960 C C . GLU A 1 127 ? -7.307 44.167 6.989 1.00 35.20 528 GLU A C 1
ATOM 961 O O . GLU A 1 127 ? -8.034 43.642 7.841 1.00 32.67 528 GLU A O 1
ATOM 967 N N . SER A 1 128 ? -7.623 44.233 5.700 1.00 32.07 529 SER A N 1
ATOM 968 C CA . SER A 1 128 ? -8.843 43.639 5.172 1.00 32.61 529 SER A CA 1
ATOM 969 C C . SER A 1 128 ? -8.835 42.105 5.292 1.00 33.04 529 SER A C 1
ATOM 970 O O . SER A 1 128 ? -9.888 41.473 5.220 1.00 34.08 529 SER A O 1
ATOM 973 N N . ASN A 1 129 ? -7.660 41.508 5.491 1.00 29.70 530 ASN A N 1
ATOM 974 C CA . ASN A 1 129 ? -7.574 40.052 5.664 1.00 30.25 530 ASN A CA 1
ATOM 975 C C . ASN A 1 129 ? -7.516 39.617 7.132 1.00 34.07 530 ASN A C 1
ATOM 976 O O . ASN A 1 129 ? -7.266 38.444 7.428 1.00 30.63 530 ASN A O 1
ATOM 981 N N . CYS A 1 130 ? -7.726 40.563 8.046 1.00 24.48 531 CYS A N 1
ATOM 982 C CA . CYS A 1 130 ? -7.785 40.238 9.462 1.00 25.39 531 CYS A CA 1
ATOM 983 C C . CYS A 1 130 ? -9.231 40.316 9.905 1.00 29.93 531 CYS A C 1
ATOM 984 O O . CYS A 1 130 ? -9.943 41.236 9.525 1.00 27.70 531 CYS A O 1
ATOM 987 N N . TYR A 1 131 ? -9.662 39.335 10.691 1.00 25.57 532 TYR A N 1
ATOM 988 C CA . TYR A 1 131 ? -11.061 39.213 11.105 1.00 27.90 532 TYR A CA 1
ATOM 989 C C . TYR A 1 131 ? -11.158 38.846 12.586 1.00 29.21 532 TYR A C 1
ATOM 990 O O . TYR A 1 131 ? -10.223 38.276 13.160 1.00 26.04 532 TYR A O 1
ATOM 999 N N . ASP A 1 132 ? -12.301 39.142 13.192 1.00 26.57 533 ASP A N 1
ATOM 1000 C CA . ASP A 1 132 ? -12.628 38.587 14.497 1.00 38.66 533 ASP A CA 1
ATOM 1001 C C . ASP A 1 132 ? -13.648 37.464 14.341 1.00 37.45 533 ASP A C 1
ATOM 1002 O O . ASP A 1 132 ? -13.955 36.732 15.283 1.00 42.38 533 ASP A O 1
ATOM 1007 N N . ASP A 1 133 ? -14.147 37.337 13.120 1.00 28.09 534 ASP A N 1
ATOM 1008 C CA . ASP A 1 133 ? -15.260 36.460 12.772 1.00 31.62 534 ASP A CA 1
ATOM 1009 C C . ASP A 1 133 ? -14.727 35.302 11.918 1.00 27.33 534 ASP A C 1
ATOM 1010 O O . ASP A 1 133 ? -14.398 35.483 10.742 1.00 36.13 534 ASP A O 1
ATOM 1015 N N . ARG A 1 134 ? -14.626 34.109 12.491 1.00 26.75 535 ARG A N 1
ATOM 1016 C CA . ARG A 1 134 ? -14.029 33.006 11.747 1.00 26.52 535 ARG A CA 1
ATOM 1017 C C . ARG A 1 134 ? -14.822 32.606 10.500 1.00 31.61 535 ARG A C 1
ATOM 1018 O O . ARG A 1 134 ? -14.239 32.334 9.450 1.00 28.71 535 ARG A O 1
ATOM 1026 N N . SER A 1 135 ? -16.144 32.541 10.614 1.00 27.50 536 SER A N 1
ATOM 1027 C CA . SER A 1 135 ? -16.945 32.088 9.482 1.00 28.69 536 SER A CA 1
ATOM 1028 C C . SER A 1 135 ? -16.864 33.098 8.347 1.00 28.08 536 SER A C 1
ATOM 1029 O O . SER A 1 135 ? -16.866 32.721 7.177 1.00 32.75 536 SER A O 1
ATOM 1032 N N . GLU A 1 136 ? -16.763 34.378 8.695 1.00 28.33 537 GLU A N 1
ATOM 1033 C CA . GLU A 1 136 ? -16.649 35.406 7.670 1.00 29.51 537 GLU A CA 1
ATOM 1034 C C . GLU A 1 136 ? -15.306 35.301 6.914 1.00 29.64 537 GLU A C 1
ATOM 1035 O O . GLU A 1 136 ? -15.269 35.484 5.703 1.00 28.80 537 GLU A O 1
ATOM 1041 N N . ALA A 1 137 ? -14.224 34.963 7.613 1.00 27.51 538 ALA A N 1
ATOM 1042 C CA . ALA A 1 137 ? -12.933 34.757 6.950 1.00 28.37 538 ALA A CA 1
ATOM 1043 C C . ALA A 1 137 ? -12.979 33.558 5.995 1.00 24.19 538 ALA A C 1
ATOM 1044 O O . ALA A 1 137 ? -12.424 33.601 4.896 1.00 28.12 538 ALA A O 1
ATOM 1046 N N . LEU A 1 138 ? -13.645 32.488 6.416 1.00 24.87 539 LEU A N 1
ATOM 1047 C CA . LEU A 1 138 ? -13.722 31.279 5.590 1.00 20.41 539 LEU A CA 1
ATOM 1048 C C . LEU A 1 138 ? -14.519 31.557 4.337 1.00 26.82 539 LEU A C 1
ATOM 1049 O O . LEU A 1 138 ? -14.143 31.136 3.241 1.00 28.48 539 LEU A O 1
ATOM 1054 N N . LYS A 1 139 ? -15.633 32.262 4.516 1.00 27.97 540 LYS A N 1
ATOM 1055 C CA . LYS A 1 139 ? -16.494 32.627 3.402 1.00 24.19 540 LYS A CA 1
ATOM 1056 C C 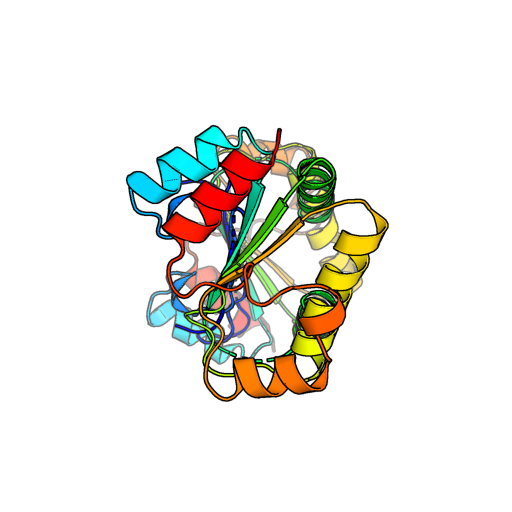. LYS A 1 139 ? -15.724 33.521 2.436 1.00 31.40 540 LYS A C 1
ATOM 1057 O O . LYS A 1 139 ? -15.763 33.305 1.231 1.00 31.14 540 LYS A O 1
ATOM 1063 N N . ASP A 1 140 ? -14.999 34.506 2.962 1.00 30.80 541 ASP A N 1
ATOM 1064 C CA . ASP A 1 140 ? -14.266 35.420 2.084 1.00 26.59 541 ASP A CA 1
ATOM 1065 C C . ASP A 1 140 ? -13.137 34.708 1.352 1.00 31.06 541 ASP A C 1
ATOM 1066 O O . ASP A 1 140 ? -12.873 35.021 0.194 1.00 27.47 541 ASP A O 1
ATOM 1071 N N . ALA A 1 141 ? -12.463 33.776 2.038 1.00 22.01 542 ALA A N 1
ATOM 1072 C CA . ALA A 1 141 ? -11.398 32.981 1.421 1.00 26.17 542 ALA A CA 1
ATOM 1073 C C . ALA A 1 141 ? -11.959 32.194 0.239 1.00 33.24 542 ALA A C 1
ATOM 1074 O O . ALA A 1 141 ? -11.401 32.187 -0.861 1.00 25.76 542 ALA A O 1
ATOM 1076 N N . VAL A 1 142 ? -13.086 31.537 0.475 1.00 24.54 543 VAL A N 1
ATOM 1077 C CA . VAL A 1 142 ? -13.698 30.729 -0.551 1.00 28.47 543 VAL A CA 1
ATOM 1078 C C . VAL A 1 142 ? -14.128 31.587 -1.725 1.00 33.24 543 VAL A C 1
ATOM 1079 O O . VAL A 1 142 ? -13.804 31.273 -2.870 1.00 32.34 543 VAL A O 1
ATOM 1083 N N . LEU A 1 143 ? -14.820 32.687 -1.435 1.00 27.63 544 LEU A N 1
ATOM 1084 C CA . LEU A 1 143 ? -15.303 33.567 -2.493 1.00 37.39 544 LEU A CA 1
ATOM 1085 C C . LEU A 1 143 ? -14.155 34.173 -3.283 1.00 36.20 544 LEU A C 1
ATOM 1086 O O . LEU A 1 143 ? -14.303 34.440 -4.453 1.00 29.35 544 LEU A O 1
ATOM 1091 N N . ALA A 1 144 ? -13.001 34.373 -2.663 1.00 30.34 545 ALA A N 1
ATOM 1092 C CA . ALA A 1 144 ? -11.895 34.988 -3.394 1.00 37.39 545 ALA A CA 1
ATOM 1093 C C . ALA A 1 144 ? -11.068 33.956 -4.180 1.00 40.19 545 ALA A C 1
ATOM 1094 O O . ALA A 1 144 ? -10.056 34.308 -4.791 1.00 41.41 545 ALA A O 1
ATOM 1096 N N . LEU A 1 145 ? -11.487 32.689 -4.166 1.00 33.42 546 LEU A N 1
ATOM 1097 C CA . LEU A 1 145 ? -10.723 31.635 -4.844 1.00 35.96 546 LEU A CA 1
ATOM 1098 C C . LEU A 1 145 ? -10.649 31.874 -6.340 1.00 46.31 546 LEU A C 1
ATOM 1099 O O . LEU A 1 145 ? -9.579 31.764 -6.945 1.00 45.92 546 LEU A O 1
ATOM 1104 N N . GLY A 1 146 ? -11.799 32.186 -6.929 1.00 48.83 547 GLY A N 1
ATOM 1105 C CA . GLY A 1 146 ? -11.894 32.385 -8.362 1.00 59.56 547 GLY A CA 1
ATOM 1106 C C . GLY A 1 146 ? -13.320 32.676 -8.796 1.00 73.55 547 GLY A C 1
ATOM 1107 O O . GLY A 1 146 ? -14.078 31.767 -9.143 1.00 79.76 547 GLY A O 1
ATOM 1108 N N . SER B 1 1 ? -14.613 8.084 15.452 1.00 73.20 402 SER B N 1
ATOM 1109 C CA . SER B 1 1 ? -13.708 8.890 16.272 1.00 73.65 402 SER B CA 1
ATOM 1110 C C . SER B 1 1 ? -12.296 8.903 15.701 1.00 62.34 402 SER B C 1
ATOM 1111 O O . SER B 1 1 ? -11.367 9.400 16.335 1.00 72.83 402 SER B O 1
ATOM 1114 N N . GLY B 1 2 ? -12.139 8.337 14.509 1.00 46.99 403 GLY B N 1
ATOM 1115 C CA . GLY B 1 2 ? -10.853 8.309 13.842 1.00 42.42 403 GLY B CA 1
ATOM 1116 C C . GLY B 1 2 ? -9.727 7.661 14.639 1.00 37.23 403 GLY B C 1
ATOM 1117 O O . GLY B 1 2 ? -9.940 6.798 15.487 1.00 39.79 403 GLY B O 1
ATOM 1118 N N . SER B 1 3 ? -8.512 8.100 14.361 1.00 27.72 404 SER B N 1
ATOM 1119 C CA . SER B 1 3 ? -7.339 7.470 14.914 1.00 32.25 404 SER B CA 1
ATOM 1120 C C . SER B 1 3 ? -6.582 8.456 15.780 1.00 33.60 404 SER B C 1
ATOM 1121 O O . SER B 1 3 ? -6.565 9.651 15.497 1.00 27.37 404 SER B O 1
ATOM 1124 N N . LYS B 1 4 ? -5.962 7.950 16.835 1.00 29.53 405 LYS B N 1
ATOM 1125 C CA . LYS B 1 4 ? -5.161 8.777 17.706 1.00 26.20 405 LYS B CA 1
ATOM 1126 C C . LYS B 1 4 ? -3.956 8.017 18.238 1.00 29.46 405 LYS B C 1
ATOM 1127 O O . LYS B 1 4 ? -4.047 6.828 18.558 1.00 31.93 405 LYS B O 1
ATOM 1133 N N . ILE B 1 5 ? -2.834 8.719 18.330 1.00 26.05 406 ILE B N 1
ATOM 1134 C CA . ILE B 1 5 ? -1.692 8.257 19.097 1.00 23.29 406 ILE B CA 1
ATOM 1135 C C . ILE B 1 5 ? -1.407 9.229 20.238 1.00 31.00 406 ILE B C 1
ATOM 1136 O O . ILE B 1 5 ? -1.260 10.428 20.010 1.00 28.73 406 ILE B O 1
ATOM 1141 N N . SER B 1 6 ? -1.344 8.721 21.464 1.00 25.71 407 SER B N 1
ATOM 1142 C CA . SER B 1 6 ? -0.945 9.558 22.600 1.00 22.18 407 SER B CA 1
ATOM 1143 C C . SER B 1 6 ? 0.279 8.974 23.311 1.00 32.70 407 SER B C 1
ATOM 1144 O O . SER B 1 6 ? 0.374 7.762 23.569 1.00 29.26 407 SER B O 1
ATOM 1155 N N . ALA B 1 8 ? 2.787 9.455 26.630 1.00 31.70 409 ALA B N 1
ATOM 1156 C CA . ALA B 1 8 ? 2.803 10.040 27.971 1.00 33.26 409 ALA B CA 1
ATOM 1157 C C . ALA B 1 8 ? 3.965 9.508 28.807 1.00 31.54 409 ALA B C 1
ATOM 1158 O O . ALA B 1 8 ? 4.145 8.284 28.942 1.00 25.82 409 ALA B O 1
ATOM 1160 N N . LEU B 1 9 ? 4.749 10.442 29.341 1.00 26.60 410 LEU B N 1
ATOM 1161 C CA . LEU B 1 9 ? 5.871 10.169 30.242 1.00 31.75 410 LEU B CA 1
ATOM 1162 C C . LEU B 1 9 ? 5.412 10.292 31.688 1.00 32.92 410 LEU B C 1
ATOM 1163 O O . LEU B 1 9 ? 6.061 9.791 32.626 1.00 27.65 410 LEU B O 1
ATOM 1168 N N . GLN B 1 10 ? 4.282 10.975 31.844 1.00 24.41 411 GLN B N 1
ATOM 1169 C CA . GLN B 1 10 ? 3.796 11.412 33.146 1.00 33.32 411 GLN B CA 1
ATOM 1170 C C . GLN B 1 10 ? 2.331 11.749 32.941 1.00 28.56 411 GLN B C 1
ATOM 1171 O O . GLN B 1 10 ? 1.926 12.024 31.816 1.00 26.11 411 GLN B O 1
ATOM 1177 N N . SER B 1 11 ? 1.530 11.702 34.000 1.00 27.79 412 SER B N 1
ATOM 1178 C CA . SER B 1 11 ? 0.093 11.914 33.853 1.00 32.69 412 SER B CA 1
ATOM 1179 C C . SER B 1 11 ? -0.234 13.311 33.302 1.00 39.15 412 SER B C 1
ATOM 1180 O O . SER B 1 11 ? -1.269 13.499 32.672 1.00 44.59 412 SER B O 1
ATOM 1183 N N . LYS B 1 12 ? 0.659 14.276 33.516 1.00 33.71 413 LYS B N 1
ATOM 1184 C CA . LYS B 1 12 ? 0.453 15.630 33.006 1.00 38.44 413 LYS B CA 1
ATOM 1185 C C . LYS B 1 12 ? 1.483 15.999 31.934 1.00 36.42 413 LYS B C 1
ATOM 1186 O O . LYS B 1 12 ? 1.753 17.169 31.686 1.00 29.15 413 LYS B O 1
ATOM 1192 N N . ALA B 1 13 ? 2.075 15.001 31.305 1.00 35.69 414 ALA B N 1
ATOM 1193 C CA . ALA B 1 13 ? 2.976 15.264 30.193 1.00 35.93 414 ALA B CA 1
ATOM 1194 C C . ALA B 1 13 ? 2.614 14.309 29.063 1.00 35.44 414 ALA B C 1
ATOM 1195 O O . ALA B 1 13 ? 3.229 13.254 28.882 1.00 32.90 414 ALA B O 1
ATOM 1197 N N . VAL B 1 14 ? 1.581 14.700 28.329 1.00 28.68 415 VAL B N 1
ATOM 1198 C CA . VAL B 1 14 ? 0.936 13.882 27.308 1.00 26.69 415 VAL B CA 1
ATOM 1199 C C . VAL B 1 14 ? 1.046 14.600 25.965 1.00 29.93 415 VAL B C 1
ATOM 1200 O O . VAL B 1 14 ? 0.676 15.770 25.868 1.00 35.75 415 VAL B O 1
ATOM 1204 N N . LYS B 1 15 ? 1.575 13.931 24.948 1.00 25.78 416 LYS B N 1
ATOM 1205 C CA . LYS B 1 15 ? 1.550 14.476 23.587 1.00 27.76 416 LYS B CA 1
ATOM 1206 C C . LYS B 1 15 ? 0.736 13.557 22.690 1.00 33.40 416 LYS B C 1
ATOM 1207 O O . LYS B 1 15 ? 0.902 12.327 22.740 1.00 28.47 416 LYS B O 1
ATOM 1213 N N . SER B 1 16 ? -0.121 14.152 21.861 1.00 27.69 417 SER B N 1
ATOM 1214 C CA . SER B 1 16 ? -1.032 13.386 21.005 1.00 29.01 417 SER B CA 1
ATOM 1215 C C . SER B 1 16 ? -1.141 13.924 19.585 1.00 34.34 417 SER B C 1
ATOM 1216 O O . SER B 1 16 ? -1.053 15.133 19.343 1.00 30.55 417 SER B O 1
ATOM 1219 N N . ILE B 1 17 ? -1.340 12.996 18.656 1.00 27.82 418 ILE B N 1
ATOM 1220 C CA . ILE B 1 17 ? -1.683 13.318 17.279 1.00 33.07 418 ILE B CA 1
ATOM 1221 C C . ILE B 1 17 ? -2.953 12.549 16.939 1.00 29.23 418 ILE B C 1
ATOM 1222 O O . ILE B 1 17 ? -3.101 11.373 17.301 1.00 26.57 418 ILE B O 1
ATOM 1227 N N . SER B 1 18 ? -3.872 13.223 16.262 1.00 25.28 419 SER B N 1
ATOM 1228 C CA . SER B 1 18 ? -5.201 12.676 15.983 1.00 30.90 419 SER B CA 1
ATOM 1229 C C . SER B 1 18 ? -5.729 13.077 14.591 1.00 29.27 419 SER B C 1
ATOM 1230 O O . SER B 1 18 ? -5.380 14.141 14.065 1.00 28.09 419 SER B O 1
ATOM 1233 N N . ASP B 1 19 ? -6.573 12.242 13.988 1.00 24.63 420 ASP B N 1
ATOM 1234 C CA . ASP B 1 19 ? -7.259 12.693 12.786 1.00 30.36 420 ASP B CA 1
ATOM 1235 C C . ASP B 1 19 ? -8.757 12.703 13.009 1.00 23.62 420 ASP B C 1
ATOM 1236 O O . ASP B 1 19 ? -9.539 12.668 12.059 1.00 29.77 420 ASP B O 1
ATOM 1241 N N . ALA B 1 20 ? -9.154 12.721 14.272 1.00 25.86 421 ALA B N 1
ATOM 1242 C CA . ALA B 1 20 ? -10.564 12.823 14.625 1.00 31.66 421 ALA B CA 1
ATOM 1243 C C . ALA B 1 20 ? -11.157 14.195 14.254 1.00 33.52 421 ALA B C 1
ATOM 1244 O O . ALA B 1 20 ? -10.536 15.249 14.457 1.00 31.26 421 ALA B O 1
ATOM 1246 N N . ASP B 1 21 ? -12.376 14.161 13.737 1.00 33.09 422 ASP B N 1
ATOM 1247 C CA . ASP B 1 21 ? -13.096 15.350 13.284 1.00 41.41 422 ASP B CA 1
ATOM 1248 C C . ASP B 1 21 ? -13.417 16.290 14.424 1.00 40.79 422 ASP B C 1
ATOM 1249 O O . ASP B 1 21 ? -13.364 17.510 14.278 1.00 34.69 422 ASP B O 1
ATOM 1254 N N . ASP B 1 22 ? -13.779 15.710 15.560 1.00 39.70 423 ASP B N 1
ATOM 1255 C CA . ASP B 1 22 ? -14.238 16.497 16.693 1.00 51.40 423 ASP B CA 1
ATOM 1256 C C . ASP B 1 22 ? -13.101 17.230 17.409 1.00 46.39 423 ASP B C 1
ATOM 1257 O O . ASP B 1 22 ? -13.345 17.927 18.390 1.00 43.97 423 ASP B O 1
ATOM 1262 N N . GLU B 1 23 ? -11.866 17.084 16.926 1.00 37.24 424 GLU B N 1
ATOM 1263 C CA . GLU B 1 23 ? -10.739 17.793 17.539 1.00 37.84 424 GLU B CA 1
ATOM 1264 C C . GLU B 1 23 ? -10.823 19.296 17.281 1.00 42.00 424 GLU B C 1
ATOM 1265 O O . GLU B 1 23 ? -10.155 20.093 17.941 1.00 45.69 424 GLU B O 1
ATOM 1271 N N . ILE B 1 24 ? -11.646 19.677 16.307 1.00 43.81 425 ILE B N 1
ATOM 1272 C CA . ILE B 1 24 ? -11.936 21.078 16.048 1.00 36.20 425 ILE B CA 1
ATOM 1273 C C . ILE B 1 24 ? -13.447 21.265 16.180 1.00 42.46 425 ILE B C 1
ATOM 1274 O O . ILE B 1 24 ? -14.218 20.360 15.878 1.00 44.39 425 ILE B O 1
ATOM 1279 N N . LEU B 1 25 ? -13.869 22.416 16.680 1.00 43.42 426 LEU B N 1
ATOM 1280 C CA . LEU B 1 25 ? -15.287 22.706 16.798 1.00 50.29 426 LEU B CA 1
ATOM 1281 C C . LEU B 1 25 ? -15.699 23.685 15.699 1.00 45.44 426 LEU B C 1
ATOM 1282 O O . LEU B 1 25 ? -15.262 24.833 15.672 1.00 39.85 426 LEU B O 1
ATOM 1287 N N . LEU B 1 26 ? -16.508 23.208 14.768 1.00 36.70 427 LEU B N 1
ATOM 1288 C CA . LEU B 1 26 ? -16.949 24.037 13.657 1.00 34.94 427 LEU B CA 1
ATOM 1289 C C . LEU B 1 26 ? -18.458 24.123 13.687 1.00 34.33 427 LEU B C 1
ATOM 1290 O O . LEU B 1 26 ? -19.135 23.117 13.860 1.00 33.09 427 LEU B O 1
ATOM 1295 N N . SER B 1 27 ? -18.991 25.326 13.540 1.00 23.13 428 SER B N 1
ATOM 1296 C CA . SER B 1 27 ? -20.426 25.462 13.370 1.00 25.24 428 SER B CA 1
ATOM 1297 C C . SER B 1 27 ? -20.823 24.846 12.029 1.00 29.89 428 SER B C 1
ATOM 1298 O O . SER B 1 27 ? -19.977 24.659 11.146 1.00 26.90 428 SER B O 1
ATOM 1301 N N . ALA B 1 28 ? -22.107 24.539 11.870 1.00 28.68 429 ALA B N 1
ATOM 1302 C CA . ALA B 1 28 ? -22.617 24.065 10.588 1.00 29.51 429 ALA B CA 1
ATOM 1303 C C . ALA B 1 28 ? -22.248 25.052 9.480 1.00 34.94 429 ALA B C 1
ATOM 1304 O O . ALA B 1 28 ? -21.802 24.667 8.391 1.00 32.52 429 ALA B O 1
ATOM 1306 N N . ASN B 1 29 ? -22.428 26.334 9.772 1.00 29.73 430 ASN B N 1
ATOM 1307 C CA . ASN B 1 29 ? -22.116 27.393 8.813 1.00 26.71 430 ASN B CA 1
ATOM 1308 C C . ASN B 1 29 ? -20.640 27.392 8.394 1.00 30.46 430 ASN B C 1
ATOM 1309 O O . ASN B 1 29 ? -20.321 27.509 7.209 1.00 29.28 430 ASN B O 1
ATOM 1314 N N . GLU B 1 30 ? -19.750 27.254 9.377 1.00 25.20 431 GLU B N 1
ATOM 1315 C CA . GLU B 1 30 ? -18.318 27.165 9.117 1.00 32.99 431 GLU B CA 1
ATOM 1316 C C . GLU B 1 30 ? -17.980 25.928 8.272 1.00 28.39 431 GLU B C 1
ATOM 1317 O O . GLU B 1 30 ? -17.300 26.052 7.244 1.00 25.71 431 GLU B O 1
ATOM 1323 N N . LYS B 1 31 ? -18.455 24.755 8.695 1.00 25.60 432 LYS B N 1
ATOM 1324 C CA . LYS B 1 31 ? -18.304 23.528 7.903 1.00 32.49 432 LYS B CA 1
ATOM 1325 C C . LYS B 1 31 ? -18.769 23.760 6.460 1.00 36.67 432 LYS B C 1
ATOM 1326 O O . LYS B 1 31 ? -18.125 23.312 5.506 1.00 37.29 432 LYS B O 1
ATOM 1332 N N . ARG B 1 32 ? -19.886 24.469 6.312 1.00 25.98 433 ARG B N 1
ATOM 1333 C CA . ARG B 1 32 ? -20.429 24.706 4.980 1.00 33.41 433 ARG B CA 1
ATOM 1334 C C . ARG B 1 32 ? -19.397 25.410 4.116 1.00 35.27 433 ARG B C 1
ATOM 1335 O O . ARG B 1 32 ? -19.126 24.986 2.995 1.00 25.12 433 ARG B O 1
ATOM 1343 N N . TRP B 1 33 ? -18.787 26.465 4.646 1.00 33.40 434 TRP B N 1
ATOM 1344 C CA . TRP B 1 33 ? -17.853 27.227 3.825 1.00 31.06 434 TRP B CA 1
ATOM 1345 C C . TRP B 1 33 ? -16.527 26.490 3.637 1.00 34.84 434 TRP B C 1
ATOM 1346 O O . TRP B 1 33 ? -15.940 26.558 2.557 1.00 33.44 434 TRP B O 1
ATOM 1357 N N . LEU B 1 34 ? -16.057 25.786 4.669 1.00 26.20 435 LEU B N 1
ATOM 1358 C CA . LEU B 1 34 ? -14.818 25.028 4.545 1.00 29.91 435 LEU B CA 1
ATOM 1359 C C . LEU B 1 34 ? -14.949 23.984 3.443 1.00 28.61 435 LEU B C 1
ATOM 1360 O O . LEU B 1 34 ? -14.064 23.831 2.606 1.00 31.85 435 LEU B O 1
ATOM 1365 N N . ASP B 1 35 ? -16.076 23.286 3.440 1.00 22.06 436 ASP B N 1
ATOM 1366 C CA . ASP B 1 35 ? -16.313 22.230 2.473 1.00 26.41 436 ASP B CA 1
ATOM 1367 C C . ASP B 1 35 ? -16.550 22.798 1.072 1.00 33.45 436 ASP B C 1
ATOM 1368 O O . ASP B 1 35 ? -16.142 22.203 0.085 1.00 33.13 436 ASP B O 1
ATOM 1373 N N . GLU B 1 36 ? -17.176 23.966 0.989 1.00 35.10 437 GLU B N 1
ATOM 1374 C CA . GLU B 1 36 ? -17.345 24.654 -0.290 1.00 37.22 437 GLU B CA 1
ATOM 1375 C C . GLU B 1 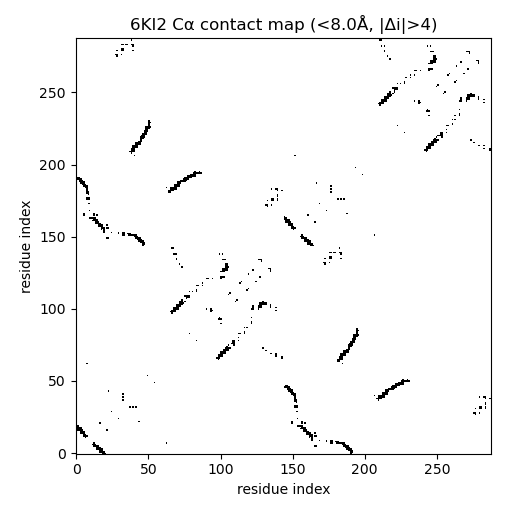36 ? -15.990 24.987 -0.928 1.00 37.65 437 GLU B C 1
ATOM 1376 O O . GLU B 1 36 ? -15.868 25.070 -2.151 1.00 36.93 437 GLU B O 1
ATOM 1382 N N . GLY B 1 37 ? -14.980 25.187 -0.083 1.00 28.03 438 GLY B N 1
ATOM 1383 C CA . GLY B 1 37 ? -13.626 25.441 -0.546 1.00 27.25 438 GLY B CA 1
ATOM 1384 C C . GLY B 1 37 ? -13.040 24.233 -1.261 1.00 35.82 438 GLY B C 1
ATOM 1385 O O . GLY B 1 37 ? -12.056 24.353 -1.999 1.00 29.64 438 GLY B O 1
ATOM 1386 N N . ASN B 1 38 ? -13.652 23.071 -1.022 1.00 35.03 439 ASN B N 1
ATOM 1387 C CA . ASN B 1 38 ? -13.304 21.810 -1.679 1.00 38.36 439 ASN B CA 1
ATOM 1388 C C . ASN B 1 38 ? -11.816 21.460 -1.561 1.00 38.91 439 ASN B C 1
ATOM 1389 O O . ASN B 1 38 ? -11.199 20.976 -2.503 1.00 38.81 439 ASN B O 1
ATOM 1394 N N . GLY B 1 39 ? -11.247 21.697 -0.386 1.00 27.90 440 GLY B N 1
ATOM 1395 C CA . GLY B 1 39 ? -9.847 21.409 -0.151 1.00 33.16 440 GLY B CA 1
ATOM 1396 C C . GLY B 1 39 ? -8.901 22.542 -0.520 1.00 35.56 440 GLY B C 1
ATOM 1397 O O . GLY B 1 39 ? -7.694 22.452 -0.259 1.00 39.22 440 GLY B O 1
ATOM 1398 N N . ARG B 1 40 ? -9.431 23.611 -1.112 1.00 25.14 441 ARG B N 1
ATOM 1399 C CA . ARG B 1 40 ? -8.579 24.733 -1.545 1.00 30.91 441 ARG B CA 1
ATOM 1400 C C . ARG B 1 40 ? -8.327 25.732 -0.423 1.00 28.05 441 ARG B C 1
ATOM 1401 O O . ARG B 1 40 ? -7.471 26.611 -0.546 1.00 29.79 441 ARG B O 1
ATOM 1409 N N . VAL B 1 41 ? -9.091 25.620 0.658 1.00 25.37 442 VAL B N 1
ATOM 1410 C CA . VAL B 1 41 ? -8.910 26.517 1.799 1.00 27.12 442 VAL B CA 1
ATOM 1411 C C . VAL B 1 41 ? -8.508 25.714 3.024 1.00 23.40 442 VAL B C 1
ATOM 1412 O O . VAL B 1 41 ? -9.221 24.801 3.435 1.00 29.15 442 VAL B O 1
ATOM 1416 N N . LEU B 1 42 ? -7.344 26.033 3.579 1.00 29.11 443 LEU B N 1
ATOM 1417 C CA . LEU B 1 42 ? -6.800 25.342 4.763 1.00 26.58 443 LEU B CA 1
ATOM 1418 C C . LEU B 1 42 ? -7.035 26.136 6.050 1.00 23.58 4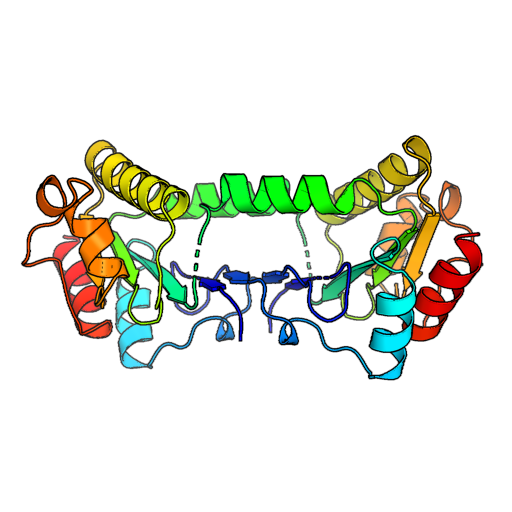43 LEU B C 1
ATOM 1419 O O . LEU B 1 42 ? -6.568 27.269 6.185 1.00 26.05 443 LEU B O 1
ATOM 1424 N N . LEU B 1 43 ? -7.761 25.552 6.992 1.00 22.01 444 LEU B N 1
ATOM 1425 C CA . LEU B 1 43 ? -7.995 26.217 8.270 1.00 21.37 444 LEU B CA 1
ATOM 1426 C C . LEU B 1 43 ? -7.012 25.722 9.333 1.00 27.94 444 LEU B C 1
ATOM 1427 O O . LEU B 1 43 ? -6.946 24.525 9.624 1.00 29.55 444 LEU B O 1
ATOM 1432 N N . PHE B 1 44 ? -6.241 26.645 9.892 1.00 27.70 445 PHE B N 1
ATOM 1433 C CA . PHE B 1 44 ? -5.400 26.365 11.054 1.00 26.97 445 PHE B CA 1
ATOM 1434 C C . PHE B 1 44 ? -6.072 26.869 12.295 1.00 26.88 445 PHE B C 1
ATOM 1435 O O . PHE B 1 44 ? -6.194 28.079 12.466 1.00 34.49 445 PHE B O 1
ATOM 1443 N N . GLN B 1 45 ? -6.527 25.982 13.172 1.00 28.87 446 GLN B N 1
ATOM 1444 C CA . GLN B 1 45 ? -7.016 26.467 14.453 1.00 23.75 446 GLN B CA 1
ATOM 1445 C C . GLN B 1 45 ? -5.951 26.244 15.530 1.00 30.78 446 GLN B C 1
ATOM 1446 O O . GLN B 1 45 ? -5.444 25.134 15.688 1.00 28.86 446 GLN B O 1
ATOM 1452 N N . LEU B 1 46 ? -5.593 27.313 16.237 1.00 31.02 447 LEU B N 1
ATOM 1453 C CA . LEU B 1 46 ? -4.608 27.243 17.321 1.00 27.07 447 LEU B CA 1
ATOM 1454 C C . LEU B 1 46 ? -5.258 27.653 18.631 1.00 30.27 447 LEU B C 1
ATOM 1455 O O . LEU B 1 46 ? -6.006 28.629 18.682 1.00 26.95 447 LEU B O 1
ATOM 1460 N N . SER B 1 47 ? -4.966 26.916 19.696 1.00 27.77 448 SER B N 1
ATOM 1461 C CA . SER B 1 47 ? -5.568 27.220 20.988 1.00 33.85 448 SER B CA 1
ATOM 1462 C C . SER B 1 47 ? -4.568 26.997 22.118 1.00 26.52 448 SER B C 1
ATOM 1463 O O . SER B 1 47 ? -3.696 26.136 22.024 1.00 27.86 448 SER B O 1
ATOM 1466 N N . GLY B 1 48 ? -4.689 27.763 23.191 1.00 28.14 449 GLY B N 1
ATOM 1467 C CA . GLY B 1 48 ? -3.734 27.660 24.280 1.00 22.59 449 GLY B CA 1
ATOM 1468 C C . GLY B 1 48 ? -2.410 28.311 23.889 1.00 29.41 449 GLY B C 1
ATOM 1469 O O . GLY B 1 48 ? -2.224 28.749 22.746 1.00 24.89 449 GLY B O 1
ATOM 1470 N N . PRO B 1 49 ? -1.471 28.367 24.838 1.00 27.17 450 PRO B N 1
ATOM 1471 C CA . PRO B 1 49 ? -0.172 29.009 24.611 1.00 21.38 450 PRO B CA 1
ATOM 1472 C C . PRO B 1 49 ? 0.576 28.384 23.436 1.00 26.54 450 PRO B C 1
ATOM 1473 O O . PRO B 1 49 ? 0.597 27.161 23.296 1.00 26.37 450 PRO B O 1
ATOM 1485 N N . ILE B 1 51 ? 4.209 28.362 22.291 1.00 30.80 452 ILE B N 1
ATOM 1486 C CA . ILE B 1 51 ? 5.535 28.786 22.741 1.00 26.43 452 ILE B CA 1
ATOM 1487 C C . ILE B 1 51 ? 6.599 28.552 21.671 1.00 34.83 452 ILE B C 1
ATOM 1488 O O . ILE B 1 51 ? 7.228 29.499 21.183 1.00 30.74 452 ILE B O 1
ATOM 1493 N N . PHE B 1 52 ? 6.791 27.287 21.315 1.00 30.20 453 PHE B N 1
ATOM 1494 C CA . PHE B 1 52 ? 7.714 26.914 20.256 1.00 31.64 453 PHE B CA 1
ATOM 1495 C C . PHE B 1 52 ? 6.968 26.549 18.991 1.00 32.56 453 PHE B C 1
ATOM 1496 O O . PHE B 1 52 ? 5.819 26.108 19.046 1.00 27.60 453 PHE B O 1
ATOM 1504 N N . GLY B 1 53 ? 7.625 26.712 17.848 1.00 30.62 454 GLY B N 1
ATOM 1505 C CA . GLY B 1 53 ? 7.089 26.156 16.616 1.00 27.88 454 GLY B CA 1
ATOM 1506 C C . GLY B 1 53 ? 7.052 24.631 16.662 1.00 36.47 454 GLY B C 1
ATOM 1507 O O . GLY B 1 53 ? 7.641 23.996 17.547 1.00 30.67 454 GLY B O 1
ATOM 1508 N N . VAL B 1 54 ? 6.355 24.054 15.690 1.00 35.13 455 VAL B N 1
ATOM 1509 C CA . VAL B 1 54 ? 6.163 22.615 15.554 1.00 38.54 455 VAL B CA 1
ATOM 1510 C C . VAL B 1 54 ? 7.468 21.825 15.544 1.00 41.97 455 VAL B C 1
ATOM 1511 O O . VAL B 1 54 ? 7.596 20.824 16.254 1.00 43.68 455 VAL B O 1
ATOM 1515 N N . ALA B 1 55 ? 8.434 22.275 14.747 1.00 33.87 456 ALA B N 1
ATOM 1516 C CA . ALA B 1 55 ? 9.708 21.577 14.641 1.00 35.18 456 ALA B CA 1
ATOM 1517 C C . ALA B 1 55 ? 10.427 21.480 15.989 1.00 40.50 456 ALA B C 1
ATOM 1518 O O . ALA B 1 55 ? 10.814 20.388 16.409 1.00 44.11 456 ALA B O 1
ATOM 1520 N N . LYS B 1 56 ? 10.612 22.604 16.678 1.00 37.97 457 LYS B N 1
ATOM 1521 C CA . LYS B 1 56 ? 11.361 22.552 17.939 1.00 38.48 457 LYS B CA 1
ATOM 1522 C C . LYS B 1 56 ? 10.547 21.862 19.035 1.00 38.16 457 LYS B C 1
ATOM 1523 O O . LYS B 1 56 ? 11.117 21.207 19.912 1.00 41.40 457 LYS B O 1
ATOM 1529 N N . ALA B 1 57 ? 9.222 21.982 18.975 1.00 27.87 458 ALA B N 1
ATOM 1530 C CA . ALA B 1 57 ? 8.389 21.298 19.959 1.00 37.31 458 ALA B CA 1
ATOM 1531 C C . ALA B 1 57 ? 8.603 19.791 19.837 1.00 41.70 458 ALA B C 1
ATOM 1532 O O . ALA B 1 57 ? 8.760 19.089 20.831 1.00 45.40 458 ALA B O 1
ATOM 1534 N N . ILE B 1 58 ? 8.640 19.317 18.597 1.00 41.08 459 ILE B N 1
ATOM 1535 C CA . ILE B 1 58 ? 8.890 17.917 18.304 1.00 42.60 459 ILE B CA 1
ATOM 1536 C C . ILE B 1 58 ? 10.270 17.505 18.791 1.00 38.96 459 ILE B C 1
ATOM 1537 O O . ILE B 1 58 ? 10.422 16.458 19.414 1.00 40.45 459 ILE B O 1
ATOM 1542 N N . ALA B 1 59 ? 11.266 18.349 18.535 1.00 41.82 460 ALA B N 1
ATOM 1543 C CA . ALA B 1 59 ? 12.625 18.085 18.994 1.00 36.80 460 ALA B CA 1
ATOM 1544 C C . ALA B 1 59 ? 12.712 18.035 20.525 1.00 44.11 460 ALA B C 1
ATOM 1545 O O . ALA B 1 59 ? 13.442 17.215 21.081 1.00 43.55 460 ALA B O 1
ATOM 1547 N N . ARG B 1 60 ? 11.976 18.910 21.206 1.00 37.13 461 ARG B N 1
ATOM 1548 C CA . ARG B 1 60 ? 11.993 18.906 22.666 1.00 38.74 461 ARG B CA 1
ATOM 1549 C C . ARG B 1 60 ? 11.380 17.614 23.192 1.00 33.66 461 ARG B C 1
ATOM 1550 O O . ARG B 1 60 ? 11.815 17.069 24.212 1.00 30.66 461 ARG B O 1
ATOM 1558 N N . GLU B 1 61 ? 10.384 17.109 22.483 1.00 29.02 462 GLU B N 1
ATOM 1559 C CA . GLU B 1 61 ? 9.744 15.867 22.896 1.00 40.25 462 GLU B CA 1
ATOM 1560 C C . GLU B 1 61 ? 10.677 14.679 22.659 1.00 44.54 462 GLU B C 1
ATOM 1561 O O . GLU B 1 61 ? 10.785 13.786 23.500 1.00 36.41 462 GLU B O 1
ATOM 1567 N N . HIS B 1 62 ? 11.364 14.692 21.521 1.00 44.38 463 HIS B N 1
ATOM 1568 C CA . HIS B 1 62 ? 12.369 13.676 21.221 1.00 46.68 463 HIS B CA 1
ATOM 1569 C C . HIS B 1 62 ? 13.451 13.619 22.298 1.00 45.08 463 HIS B C 1
ATOM 1570 O O . HIS B 1 62 ? 13.816 12.537 22.760 1.00 47.11 463 HIS B O 1
ATOM 1577 N N . ASN B 1 63 ? 13.970 14.777 22.704 1.00 43.54 464 ASN B N 1
ATOM 1578 C CA . ASN B 1 63 ? 14.969 14.809 23.772 1.00 43.08 464 ASN B CA 1
ATOM 1579 C C . ASN B 1 63 ? 14.400 14.273 25.092 1.00 46.33 464 ASN B C 1
ATOM 1580 O O . ASN B 1 63 ? 15.109 13.639 25.874 1.00 45.74 464 ASN B O 1
ATOM 1585 N N . ALA B 1 64 ? 13.115 14.527 25.330 1.00 47.56 465 ALA B N 1
ATOM 1586 C CA . ALA B 1 64 ? 12.471 14.136 26.580 1.00 42.69 465 ALA B CA 1
ATOM 1587 C C . ALA B 1 64 ? 12.371 12.615 26.726 1.00 39.78 465 ALA B C 1
ATOM 1588 O O . ALA B 1 64 ? 12.414 12.097 27.836 1.00 41.34 465 ALA B O 1
ATOM 1590 N N . ILE B 1 65 ? 12.231 11.892 25.618 1.00 37.30 466 ILE B N 1
ATOM 1591 C CA . ILE B 1 65 ? 12.012 10.458 25.734 1.00 45.69 466 ILE B CA 1
ATOM 1592 C C . ILE B 1 65 ? 13.267 9.618 25.496 1.00 52.41 466 ILE B C 1
ATOM 1593 O O . ILE B 1 65 ? 13.213 8.395 25.546 1.00 45.97 466 ILE B O 1
ATOM 1598 N N . GLN B 1 66 ? 14.398 10.271 25.264 1.00 57.04 467 GLN B N 1
ATOM 1599 C CA . GLN B 1 66 ? 15.668 9.566 25.070 1.00 56.35 467 GLN B CA 1
ATOM 1600 C C . GLN B 1 66 ? 16.081 8.769 26.313 1.00 46.83 467 GLN B C 1
ATOM 1601 O O . GLN B 1 66 ? 16.825 7.792 26.206 1.00 37.33 467 GLN B O 1
ATOM 1607 N N . GLU B 1 67 ? 15.601 9.168 27.488 1.00 40.76 468 GLU B N 1
ATOM 1608 C CA . GLU B 1 67 ? 16.053 8.484 28.695 1.00 48.44 468 GLU B CA 1
ATOM 1609 C C . GLU B 1 67 ? 15.013 7.504 29.238 1.00 38.32 468 GLU B C 1
ATOM 1610 O O . GLU B 1 67 ? 15.186 6.951 30.323 1.00 39.77 468 GLU B O 1
ATOM 1616 N N . CYS B 1 68 ? 13.956 7.249 28.474 1.00 29.66 469 CYS B N 1
ATOM 1617 C CA . CYS B 1 68 ? 13.002 6.207 28.872 1.00 31.80 469 CYS B CA 1
ATOM 1618 C C . CYS B 1 68 ? 13.623 4.814 28.893 1.00 30.99 469 CYS B C 1
ATOM 1619 O O . CYS B 1 68 ? 14.328 4.416 27.961 1.00 27.91 469 CYS B O 1
ATOM 1622 N N . ALA B 1 69 ? 13.323 4.060 29.943 1.00 26.28 470 ALA B N 1
ATOM 1623 C CA . ALA B 1 69 ? 13.919 2.745 30.128 1.00 29.21 470 ALA B CA 1
ATOM 1624 C C . ALA B 1 69 ? 12.940 1.641 29.765 1.00 28.75 470 ALA B C 1
ATOM 1625 O O . ALA B 1 69 ? 13.312 0.472 29.689 1.00 31.17 470 ALA B O 1
ATOM 1627 N N . ALA B 1 70 ? 11.684 2.017 29.559 1.00 24.51 471 ALA B N 1
ATOM 1628 C CA . ALA B 1 70 ? 10.629 1.042 29.317 1.00 28.65 471 ALA B CA 1
ATOM 1629 C C . ALA B 1 70 ? 9.563 1.669 28.438 1.00 32.96 471 ALA B C 1
ATOM 1630 O O . ALA B 1 70 ? 9.191 2.819 28.647 1.00 24.82 471 ALA B O 1
ATOM 1632 N N . ILE B 1 71 ? 9.086 0.928 27.441 1.00 32.64 472 ILE B N 1
ATOM 1633 C CA . ILE B 1 71 ? 8.013 1.431 26.603 1.00 29.74 472 ILE B CA 1
ATOM 1634 C C . ILE B 1 71 ? 6.829 0.487 26.649 1.00 30.07 472 ILE B C 1
ATOM 1635 O O . ILE B 1 71 ? 6.962 -0.711 26.376 1.00 29.09 472 ILE B O 1
ATOM 1640 N N . VAL B 1 72 ? 5.673 1.027 27.015 1.00 19.26 473 VAL B N 1
ATOM 1641 C CA . VAL B 1 72 ? 4.446 0.253 26.988 1.00 20.72 473 VAL B CA 1
ATOM 1642 C C . VAL B 1 72 ? 3.602 0.668 25.779 1.00 23.62 473 VAL B C 1
ATOM 1643 O O . VAL B 1 72 ? 3.195 1.829 25.660 1.00 28.00 473 VAL B O 1
ATOM 1647 N N . PHE B 1 73 ? 3.399 -0.264 24.852 1.00 24.69 474 PHE B N 1
ATOM 1648 C CA . PHE B 1 73 ? 2.550 -0.002 23.688 1.00 28.34 474 PHE B CA 1
ATOM 1649 C C . PHE B 1 73 ? 1.158 -0.529 23.956 1.00 27.09 474 PHE B C 1
ATOM 1650 O O . PHE B 1 73 ? 0.974 -1.742 24.082 1.00 25.06 474 PHE B O 1
ATOM 1658 N N . ASP B 1 74 ? 0.177 0.361 24.026 1.00 28.64 475 ASP B N 1
ATOM 1659 C CA . ASP B 1 74 ? -1.207 -0.068 24.239 1.00 29.69 475 ASP B CA 1
ATOM 1660 C C . ASP B 1 74 ? -1.980 -0.073 22.922 1.00 31.93 475 ASP B C 1
ATOM 1661 O O . ASP B 1 74 ? -2.232 0.980 22.325 1.00 26.59 475 ASP B O 1
ATOM 1666 N N . LEU B 1 75 ? -2.382 -1.272 22.509 1.00 23.68 476 LEU B N 1
ATOM 1667 C CA . LEU B 1 75 ? -3.031 -1.492 21.224 1.00 24.81 476 LEU B CA 1
ATOM 1668 C C . LEU B 1 75 ? -4.448 -2.019 21.400 1.00 31.47 476 LEU B C 1
ATOM 1669 O O . LEU B 1 75 ? -5.067 -2.480 20.440 1.00 31.34 476 LEU B O 1
ATOM 1674 N N . SER B 1 76 ? -4.960 -1.944 22.625 1.00 24.13 477 SER B N 1
ATOM 1675 C CA . SER B 1 76 ? -6.333 -2.372 22.920 1.00 31.56 477 SER B CA 1
ATOM 1676 C C . SER B 1 76 ? -7.362 -1.794 21.945 1.00 28.47 477 SER B C 1
ATOM 1677 O O . SER B 1 76 ? -8.258 -2.497 21.490 1.00 24.14 477 SER B O 1
ATOM 1680 N N . ASP B 1 77 ? -7.244 -0.501 21.640 1.00 24.83 478 ASP B N 1
ATOM 1681 C CA . ASP B 1 77 ? -8.274 0.173 20.845 1.00 27.85 478 ASP B CA 1
ATOM 1682 C C . ASP B 1 77 ? -7.951 0.214 19.351 1.00 31.18 478 ASP B C 1
ATOM 1683 O O . ASP B 1 77 ? -8.571 0.964 18.594 1.00 28.99 478 ASP B O 1
ATOM 1688 N N . VAL B 1 78 ? -6.986 -0.593 18.924 1.00 31.07 479 VAL B N 1
ATOM 1689 C CA . VAL B 1 78 ? -6.629 -0.645 17.508 1.00 28.74 479 VAL B CA 1
ATOM 1690 C C . VAL B 1 78 ? -7.275 -1.844 16.822 1.00 31.74 479 VAL B C 1
ATOM 1691 O O . VAL B 1 78 ? -6.823 -2.977 17.011 1.00 27.39 479 VAL B O 1
ATOM 1695 N N . PRO B 1 79 ? -8.322 -1.601 16.009 1.00 30.93 480 PRO B N 1
ATOM 1696 C CA . PRO B 1 79 ? -9.037 -2.701 15.347 1.00 30.46 480 PRO B CA 1
ATOM 1697 C C . PRO B 1 79 ? -8.346 -3.220 14.077 1.00 40.66 480 PRO B C 1
ATOM 1698 O O . PRO B 1 79 ? -8.632 -4.329 13.642 1.00 51.11 480 PRO B O 1
ATOM 1702 N N . HIS B 1 80 ? -7.468 -2.420 13.482 1.00 37.67 481 HIS B N 1
ATOM 1703 C CA . HIS B 1 80 ? -6.771 -2.815 12.256 1.00 31.15 481 HIS B CA 1
ATOM 1704 C C . HIS B 1 80 ? -5.402 -2.152 12.172 1.00 26.31 481 HIS B C 1
ATOM 1705 O O . HIS B 1 80 ? -5.246 -0.939 12.414 1.00 28.30 481 HIS B O 1
ATOM 1712 N N . LEU B 1 81 ? -4.416 -2.952 11.808 1.00 26.58 482 LEU B N 1
ATOM 1713 C CA . LEU B 1 81 ? -3.055 -2.473 11.670 1.00 29.69 482 LEU B CA 1
ATOM 1714 C C . LEU B 1 81 ? -2.558 -2.605 10.224 1.00 33.88 482 LEU B C 1
ATOM 1715 O O . LEU B 1 81 ? -2.451 -3.715 9.697 1.00 28.14 482 LEU B O 1
ATOM 1720 N N . GLY B 1 82 ? -2.272 -1.472 9.584 1.00 30.02 483 GLY B N 1
ATOM 1721 C CA . GLY B 1 82 ? -1.752 -1.483 8.220 1.00 29.28 483 GLY B CA 1
ATOM 1722 C C . GLY B 1 82 ? -0.330 -2.028 8.138 1.00 26.73 483 GLY B C 1
ATOM 1723 O O . GLY B 1 82 ? 0.343 -2.192 9.161 1.00 27.17 483 GLY B O 1
ATOM 1724 N N . VAL B 1 83 ? 0.130 -2.321 6.926 1.00 26.62 484 VAL B N 1
ATOM 1725 C CA . VAL B 1 83 ? 1.450 -2.922 6.769 1.00 29.92 484 VAL B CA 1
ATOM 1726 C C . VAL B 1 83 ? 2.553 -1.944 7.164 1.00 32.87 484 VAL B C 1
ATOM 1727 O O . VAL B 1 83 ? 3.458 -2.306 7.920 1.00 29.08 484 VAL B O 1
ATOM 1731 N N . ASP B 1 84 ? 2.474 -0.717 6.691 1.00 25.18 485 ASP B N 1
ATOM 1732 C CA . ASP B 1 84 ? 3.474 0.264 6.982 1.00 32.33 485 ASP B CA 1
ATOM 1733 C C . ASP B 1 84 ? 3.538 0.587 8.461 1.00 35.35 485 ASP B C 1
ATOM 1734 O O . ASP B 1 84 ? 4.595 0.666 9.018 1.00 31.61 485 ASP B O 1
ATOM 1739 N N . ALA B 1 85 ? 2.392 0.761 9.079 1.00 23.28 486 ALA B N 1
ATOM 1740 C CA . ALA B 1 85 ? 2.364 1.043 10.506 1.00 29.69 486 ALA B CA 1
ATOM 1741 C C . ALA B 1 85 ? 2.957 -0.128 11.293 1.00 27.56 486 ALA B C 1
ATOM 1742 O O . ALA B 1 85 ? 3.698 0.078 12.264 1.00 23.42 486 ALA B O 1
ATOM 1744 N N . SER B 1 86 ? 2.660 -1.356 10.864 1.00 28.50 487 SER B N 1
ATOM 1745 C CA . SER B 1 86 ? 3.225 -2.522 11.537 1.00 27.21 487 SER B CA 1
ATOM 1746 C C . SER B 1 86 ? 4.747 -2.523 11.449 1.00 30.45 487 SER B C 1
ATOM 1747 O O . SER B 1 86 ? 5.424 -2.903 12.412 1.00 29.27 487 SER B O 1
ATOM 1750 N N . LEU B 1 87 ? 5.285 -2.098 10.311 1.00 27.62 488 LEU B N 1
ATOM 1751 C CA . LEU B 1 87 ? 6.738 -2.017 10.170 1.00 32.62 488 LEU B CA 1
ATOM 1752 C C . LEU B 1 87 ? 7.302 -0.892 11.048 1.00 31.05 488 LEU B C 1
ATOM 1753 O O . LEU B 1 87 ? 8.374 -1.041 11.627 1.00 29.85 488 LEU B O 1
ATOM 1758 N N . ALA B 1 88 ? 6.575 0.222 11.166 1.00 28.13 489 ALA B N 1
ATOM 1759 C CA . ALA B 1 88 ? 6.989 1.307 12.059 1.00 27.95 489 ALA B CA 1
ATOM 1760 C C . ALA B 1 88 ? 7.022 0.845 13.527 1.00 31.94 489 ALA B C 1
ATOM 1761 O O . ALA B 1 88 ? 7.898 1.224 14.318 1.00 29.98 489 ALA B O 1
ATOM 1763 N N . LEU B 1 89 ? 6.047 0.031 13.894 1.00 29.22 490 LEU B N 1
ATOM 1764 C CA . LEU B 1 89 ? 5.985 -0.482 15.245 1.00 29.18 490 LEU B CA 1
ATOM 1765 C C . LEU B 1 89 ? 7.106 -1.495 15.465 1.00 40.09 490 LEU B C 1
ATOM 1766 O O . LEU B 1 89 ? 7.688 -1.558 16.543 1.00 33.00 490 LEU B O 1
ATOM 1771 N N . GLU B 1 90 ? 7.440 -2.266 14.435 1.00 35.14 491 GLU B N 1
ATOM 1772 C CA . GLU B 1 90 ? 8.529 -3.223 14.558 1.00 30.05 491 GLU B CA 1
ATOM 1773 C C . GLU B 1 90 ? 9.885 -2.514 14.700 1.00 33.33 491 GLU B C 1
ATOM 1774 O O . GLU B 1 90 ? 10.776 -2.956 15.446 1.00 29.20 491 GLU B O 1
ATOM 1780 N N . ASN B 1 91 ? 10.031 -1.421 13.964 1.00 29.94 492 ASN B N 1
ATOM 1781 C CA . ASN B 1 91 ? 11.234 -0.617 14.029 1.00 38.94 492 ASN B CA 1
ATOM 1782 C C . ASN B 1 91 ? 11.436 -0.047 15.428 1.00 34.38 492 ASN B C 1
ATOM 1783 O O . ASN B 1 91 ? 12.535 -0.143 15.975 1.00 36.37 492 ASN B O 1
ATOM 1788 N N . ALA B 1 92 ? 10.376 0.511 16.013 1.00 25.72 493 ALA B N 1
ATOM 1789 C CA . ALA B 1 92 ? 10.471 1.042 17.388 1.00 29.24 493 ALA B CA 1
ATOM 1790 C C . ALA B 1 92 ? 10.888 -0.060 18.367 1.00 29.88 493 ALA B C 1
ATOM 1791 O O . ALA B 1 92 ? 11.740 0.149 19.224 1.00 32.07 493 ALA B O 1
ATOM 1793 N N . ILE B 1 93 ? 10.310 -1.246 18.205 1.00 28.21 494 ILE B N 1
ATOM 1794 C CA . ILE B 1 93 ? 10.647 -2.364 19.065 1.00 30.94 494 ILE B CA 1
ATOM 1795 C C . ILE B 1 93 ? 12.110 -2.749 18.895 1.00 38.21 494 ILE B C 1
ATOM 1796 O O . ILE B 1 93 ? 12.801 -3.004 19.867 1.00 37.92 494 ILE B O 1
ATOM 1801 N N . GLU B 1 94 ? 12.590 -2.742 17.659 1.00 36.09 495 GLU B N 1
ATOM 1802 C CA . GLU B 1 94 ? 13.975 -3.093 17.402 1.00 42.06 495 GLU B CA 1
ATOM 1803 C C . GLU B 1 94 ? 14.943 -2.015 17.897 1.00 36.30 495 GLU B C 1
ATOM 1804 O O . GLU B 1 94 ? 16.010 -2.323 18.425 1.00 34.47 495 GLU B O 1
ATOM 1810 N N . GLU B 1 95 ? 14.571 -0.773 17.770 1.00 29.20 496 GLU B N 1
ATOM 1811 C CA . GLU B 1 95 ? 15.347 0.308 18.286 1.00 41.03 496 GLU B CA 1
ATOM 1812 C C . GLU B 1 95 ? 15.490 0.168 19.806 1.00 39.77 496 GLU B C 1
ATOM 1813 O O . GLU B 1 95 ? 16.514 0.416 20.376 1.00 32.43 496 GLU B O 1
ATOM 1819 N N . ALA B 1 96 ? 14.410 -0.220 20.435 1.00 32.80 497 ALA B N 1
ATOM 1820 C CA . ALA B 1 96 ? 14.400 -0.418 21.882 1.00 39.68 497 ALA B CA 1
ATOM 1821 C C . ALA B 1 96 ? 15.414 -1.484 22.345 1.00 38.57 497 ALA B C 1
ATOM 1822 O O . ALA B 1 96 ? 16.071 -1.322 23.372 1.00 45.79 497 ALA B O 1
ATOM 1824 N N . ALA B 1 97 ? 15.554 -2.553 21.574 1.00 37.05 498 ALA B N 1
ATOM 1825 C CA . ALA B 1 97 ? 16.517 -3.605 21.890 1.00 42.07 498 ALA B CA 1
ATOM 1826 C C . ALA B 1 97 ? 17.952 -3.116 21.723 1.00 46.76 498 ALA B C 1
ATOM 1827 O O . ALA B 1 97 ? 18.863 -3.585 22.392 1.00 47.98 498 ALA B O 1
ATOM 1829 N N . GLU B 1 98 ? 18.156 -2.167 20.825 1.00 40.67 499 GLU B N 1
ATOM 1830 C CA . GLU B 1 98 ? 19.504 -1.691 20.579 1.00 46.46 499 GLU B CA 1
ATOM 1831 C C . GLU B 1 98 ? 19.963 -0.631 21.595 1.00 43.64 499 GLU B C 1
ATOM 1832 O O . GLU B 1 98 ? 21.156 -0.516 21.877 1.00 44.52 499 GLU B O 1
ATOM 1838 N N . LYS B 1 99 ? 19.020 0.117 22.158 1.00 32.95 500 LYS B N 1
ATOM 1839 C CA . LYS B 1 99 ? 19.371 1.196 23.075 1.00 39.84 500 LYS B CA 1
ATOM 1840 C C . LYS B 1 99 ? 19.164 0.830 24.553 1.00 44.64 500 LYS B C 1
ATOM 1841 O O . LYS B 1 99 ? 19.400 1.658 25.440 1.00 35.41 500 LYS B O 1
ATOM 1847 N N . GLY B 1 100 ? 18.729 -0.408 24.801 1.00 23.79 501 GLY B N 1
ATOM 1848 C CA . GLY B 1 100 ? 18.499 -0.894 26.148 1.00 38.81 501 GLY B CA 1
ATOM 1849 C C . GLY B 1 100 ? 17.186 -0.470 26.790 1.00 36.26 501 GLY B C 1
ATOM 1850 O O . GLY B 1 100 ? 17.178 -0.040 27.940 1.00 32.66 501 GLY B O 1
ATOM 1851 N N . ARG B 1 101 ? 16.076 -0.593 26.068 1.00 26.31 502 ARG B N 1
ATOM 1852 C CA . ARG B 1 101 ? 14.761 -0.301 26.656 1.00 27.04 502 ARG B CA 1
ATOM 1853 C C . ARG B 1 101 ? 13.878 -1.534 26.671 1.00 35.11 502 ARG B C 1
ATOM 1854 O O . ARG B 1 101 ? 13.756 -2.244 25.664 1.00 33.28 502 ARG B O 1
ATOM 1862 N N . ALA B 1 102 ? 13.246 -1.772 27.811 1.00 28.49 503 ALA B N 1
ATOM 1863 C CA . ALA B 1 102 ? 12.299 -2.868 27.941 1.00 27.14 503 ALA B CA 1
ATOM 1864 C C . ALA B 1 102 ? 11.030 -2.566 27.124 1.00 30.39 503 ALA B C 1
ATOM 1865 O O . ALA B 1 102 ? 10.647 -1.396 26.958 1.00 24.80 503 ALA B O 1
ATOM 1867 N N . VAL B 1 103 ? 10.390 -3.608 26.595 1.00 27.33 504 VAL B N 1
ATOM 1868 C CA . VAL B 1 103 ? 9.170 -3.421 25.817 1.00 20.59 504 VAL B CA 1
ATOM 1869 C C . VAL B 1 103 ? 8.007 -4.257 26.325 1.00 25.03 504 VAL B C 1
ATOM 1870 O O . VAL B 1 103 ? 8.128 -5.463 26.515 1.00 27.24 504 VAL B O 1
ATOM 1874 N N . TYR B 1 104 ? 6.870 -3.600 26.529 1.00 21.04 505 TYR B N 1
ATOM 1875 C CA . TYR B 1 104 ? 5.641 -4.271 26.900 1.00 22.83 505 TYR B CA 1
ATOM 1876 C C . TYR B 1 104 ? 4.548 -3.961 25.865 1.00 29.21 505 TYR B C 1
ATOM 1877 O O . TYR B 1 104 ? 4.479 -2.852 25.320 1.00 29.47 505 TYR B O 1
ATOM 1886 N N . ILE B 1 105 ? 3.705 -4.947 25.590 1.00 24.66 506 ILE B N 1
ATOM 1887 C CA . ILE B 1 105 ? 2.620 -4.785 24.636 1.00 24.42 506 ILE B CA 1
ATOM 1888 C C . ILE B 1 105 ? 1.290 -5.138 25.285 1.00 28.05 506 ILE B C 1
ATOM 1889 O O . ILE B 1 105 ? 1.126 -6.231 25.824 1.00 32.71 506 ILE B O 1
ATOM 1894 N N . VAL B 1 106 ? 0.350 -4.201 25.242 1.00 26.74 507 VAL B N 1
ATOM 1895 C CA . VAL B 1 106 ? -0.953 -4.376 25.865 1.00 24.18 507 VAL B CA 1
ATOM 1896 C C . VAL B 1 106 ? -2.097 -4.483 24.848 1.00 27.85 507 VAL B C 1
ATOM 1897 O O . VAL B 1 106 ? -2.232 -3.650 23.956 1.00 26.00 507 VAL B O 1
ATOM 1901 N N . GLY B 1 107 ? -2.914 -5.516 25.000 1.00 24.68 508 GLY B N 1
ATOM 1902 C CA . GLY B 1 107 ? -4.180 -5.607 24.298 1.00 29.66 508 GLY B CA 1
ATOM 1903 C C . GLY B 1 107 ? -4.175 -5.837 22.798 1.00 29.55 508 GLY B C 1
ATOM 1904 O O . GLY B 1 107 ? -5.161 -5.533 22.145 1.00 39.29 508 GLY B O 1
ATOM 1905 N N . ALA B 1 1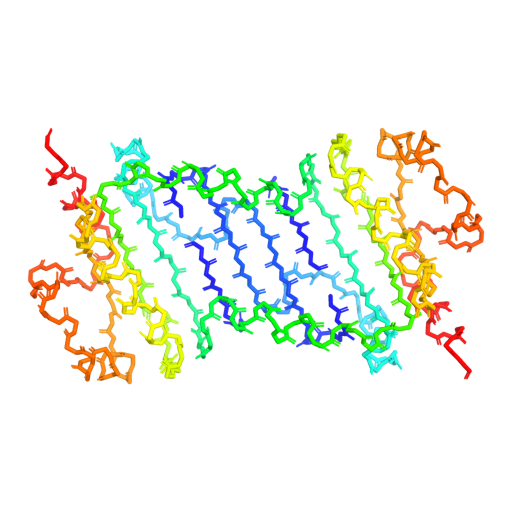08 ? -3.081 -6.348 22.246 1.00 28.41 509 ALA B N 1
ATOM 1906 C CA . ALA B 1 108 ? -3.074 -6.755 20.841 1.00 32.21 509 ALA B CA 1
ATOM 1907 C C . ALA B 1 108 ? -4.045 -7.919 20.647 1.00 37.60 509 ALA B C 1
ATOM 1908 O O . ALA B 1 108 ? -3.899 -8.947 21.304 1.00 34.23 509 ALA B O 1
ATOM 1910 N N . THR B 1 109 ? -5.049 -7.749 19.782 1.00 38.73 510 THR B N 1
ATOM 1911 C CA . THR B 1 109 ? -5.977 -8.840 19.442 1.00 43.57 510 THR B CA 1
ATOM 1912 C C . THR B 1 109 ? -6.335 -8.813 17.956 1.00 40.35 510 THR B C 1
ATOM 1913 O O . THR B 1 109 ? -5.981 -7.870 17.239 1.00 32.20 510 THR B O 1
ATOM 1917 N N . GLY B 1 110 ? -7.039 -9.851 17.506 1.00 34.49 511 GLY B N 1
ATOM 1918 C CA . GLY B 1 110 ? -7.570 -9.895 16.150 1.00 37.63 511 GLY B CA 1
ATOM 1919 C C . GLY B 1 110 ? -6.533 -9.702 15.059 1.00 37.11 511 GLY B C 1
ATOM 1920 O O . GLY B 1 110 ? -5.420 -10.231 15.130 1.00 33.70 511 GLY B O 1
ATOM 1921 N N . GLN B 1 111 ? -6.890 -8.928 14.041 1.00 38.83 512 GLN B N 1
ATOM 1922 C CA . GLN B 1 111 ? -5.985 -8.715 12.915 1.00 34.69 512 GLN B CA 1
ATOM 1923 C C . GLN B 1 111 ? -4.671 -8.038 13.380 1.00 34.93 512 GLN B C 1
ATOM 1924 O O . GLN B 1 111 ? -3.578 -8.399 12.931 1.00 34.02 512 GLN B O 1
ATOM 1930 N N . THR B 1 112 ? -4.791 -7.086 14.303 1.00 30.51 513 THR B N 1
ATOM 1931 C CA . THR B 1 112 ? -3.652 -6.365 14.846 1.00 29.32 513 THR B CA 1
ATOM 1932 C C . THR B 1 112 ? -2.618 -7.349 15.398 1.00 32.50 513 THR B C 1
ATOM 1933 O O . THR B 1 112 ? -1.432 -7.274 15.069 1.00 37.26 513 THR B O 1
ATOM 1937 N N . LYS B 1 113 ? -3.080 -8.308 16.194 1.00 36.69 514 LYS B N 1
ATOM 1938 C CA . LYS B 1 113 ? -2.210 -9.360 16.710 1.00 38.40 514 LYS B CA 1
ATOM 1939 C C . LYS B 1 113 ? -1.638 -10.265 15.603 1.00 41.63 514 LYS B C 1
ATOM 1940 O O . LYS B 1 113 ? -0.438 -10.569 15.601 1.00 43.26 514 LYS B O 1
ATOM 1946 N N . ARG B 1 114 ? -2.496 -10.712 14.687 1.00 38.55 515 ARG B N 1
ATOM 1947 C CA . ARG B 1 114 ? -2.047 -11.529 13.558 1.00 40.78 515 ARG B CA 1
ATOM 1948 C C . ARG B 1 114 ? -0.909 -10.860 12.779 1.00 44.20 515 ARG B C 1
ATOM 1949 O O . ARG B 1 114 ? 0.083 -11.510 12.436 1.00 47.20 515 ARG B O 1
ATOM 1957 N N . ARG B 1 115 ? -1.051 -9.560 12.518 1.00 32.58 516 ARG B N 1
ATOM 1958 C CA . ARG B 1 115 ? -0.039 -8.831 11.766 1.00 32.21 516 ARG B CA 1
ATOM 1959 C C . ARG B 1 115 ? 1.259 -8.780 12.562 1.00 32.96 516 ARG B C 1
ATOM 1960 O O . ARG B 1 115 ? 2.347 -8.987 12.015 1.00 37.55 516 ARG B O 1
ATOM 1968 N N . LEU B 1 116 ? 1.156 -8.527 13.860 1.00 33.41 517 LEU B N 1
ATOM 1969 C CA . LEU B 1 116 ? 2.358 -8.492 14.691 1.00 34.12 517 LEU B CA 1
ATOM 1970 C C . LEU B 1 116 ? 3.024 -9.865 14.759 1.00 43.13 517 LEU B C 1
ATOM 1971 O O . LEU B 1 116 ? 4.248 -9.972 14.907 1.00 45.12 517 LEU B O 1
ATOM 1976 N N . GLU B 1 117 ? 2.223 -10.919 14.636 1.00 33.88 518 GLU B N 1
ATOM 1977 C CA . GLU B 1 117 ? 2.773 -12.267 14.695 1.00 47.16 518 GLU B CA 1
ATOM 1978 C C . GLU B 1 117 ? 3.683 -12.538 13.500 1.00 45.30 518 GLU B C 1
ATOM 1979 O O . GLU B 1 117 ? 4.709 -13.205 13.622 1.00 49.05 518 GLU B O 1
ATOM 1985 N N . LYS B 1 118 ? 3.315 -11.989 12.354 1.00 37.94 519 LYS B N 1
ATOM 1986 C CA . LYS B 1 118 ? 4.057 -12.238 11.128 1.00 48.00 519 LYS B CA 1
ATOM 1987 C C . LYS B 1 118 ? 5.400 -11.530 11.139 1.00 46.68 519 LYS B C 1
ATOM 1988 O O . LYS B 1 118 ? 6.315 -11.920 10.418 1.00 54.61 519 LYS B O 1
ATOM 1994 N N . LEU B 1 119 ? 5.523 -10.486 11.954 1.00 37.18 520 LEU B N 1
ATOM 1995 C CA . LEU B 1 119 ? 6.795 -9.767 12.055 1.00 40.13 520 LEU B CA 1
ATOM 1996 C C . LEU B 1 119 ? 7.765 -10.510 12.955 1.00 42.36 520 LEU B C 1
ATOM 1997 O O . LEU B 1 119 ? 8.961 -10.203 12.989 1.00 53.70 520 LEU B O 1
ATOM 2002 N N . GLN B 1 120 ? 7.224 -11.471 13.697 1.00 44.81 521 GLN B N 1
ATOM 2003 C CA . GLN B 1 120 ? 7.978 -12.212 14.701 1.00 49.85 521 GLN B CA 1
ATOM 2004 C C . GLN B 1 120 ? 8.455 -11.247 15.779 1.00 55.44 521 GLN B C 1
ATOM 2005 O O . GLN B 1 120 ? 9.641 -11.149 16.088 1.00 57.52 521 GLN B O 1
ATOM 2011 N N . VAL B 1 121 ? 7.494 -10.529 16.346 1.00 50.63 522 VAL B N 1
ATOM 2012 C CA . VAL B 1 121 ? 7.767 -9.602 17.415 1.00 48.33 522 VAL B CA 1
ATOM 2013 C C . VAL B 1 121 ? 8.230 -10.395 18.636 1.00 44.36 522 VAL B C 1
ATOM 2014 O O . VAL B 1 121 ? 8.926 -9.867 19.509 1.00 39.38 522 VAL B O 1
ATOM 2018 N N . PHE B 1 122 ? 7.871 -11.678 18.679 1.00 38.66 523 PHE B N 1
ATOM 2019 C CA . PHE B 1 122 ? 8.157 -12.498 19.856 1.00 43.08 523 PHE B CA 1
ATOM 2020 C C . PHE B 1 122 ? 9.674 -12.604 20.121 1.00 47.56 523 PHE B C 1
ATOM 2021 O O . PHE B 1 122 ? 10.095 -12.781 21.264 1.00 54.95 523 PHE B O 1
ATOM 2029 N N . ARG B 1 123 ? 10.478 -12.473 19.066 1.00 41.61 524 ARG B N 1
ATOM 2030 C CA . ARG B 1 123 ? 11.940 -12.419 19.181 1.00 50.12 524 ARG B CA 1
ATOM 2031 C C . ARG B 1 123 ? 12.458 -11.307 20.098 1.00 53.29 524 ARG B C 1
ATOM 2032 O O . ARG B 1 123 ? 13.569 -11.397 20.614 1.00 55.96 524 ARG B O 1
ATOM 2040 N N . PHE B 1 124 ? 11.667 -10.254 20.279 1.00 47.73 525 PHE B N 1
ATOM 2041 C CA . PHE B 1 124 ? 12.080 -9.120 21.099 1.00 53.49 525 PHE B CA 1
ATOM 2042 C C . PHE B 1 124 ? 11.180 -8.951 22.318 1.00 63.24 525 PHE B C 1
ATOM 2043 O O . PHE B 1 124 ? 11.581 -8.361 23.323 1.00 66.06 525 PHE B O 1
ATOM 2051 N N . VAL B 1 125 ? 9.960 -9.469 22.227 1.00 59.57 526 VAL B N 1
ATOM 2052 C CA . VAL B 1 125 ? 9.031 -9.377 23.339 1.00 50.17 526 VAL B CA 1
ATOM 2053 C C . VAL B 1 125 ? 8.578 -10.766 23.775 1.00 46.27 526 VAL B C 1
ATOM 2054 O O . VAL B 1 125 ? 7.909 -11.482 23.030 1.00 49.82 526 VAL B O 1
ATOM 2058 N N . PRO B 1 126 ? 8.964 -11.166 24.984 1.00 41.81 527 PRO B N 1
ATOM 2059 C CA . PRO B 1 126 ? 8.491 -12.462 25.477 1.00 33.76 527 PRO B CA 1
ATOM 2060 C C . PRO B 1 126 ? 7.020 -12.380 25.894 1.00 36.61 527 PRO B C 1
ATOM 2061 O O . PRO B 1 126 ? 6.511 -11.290 26.191 1.00 38.15 527 PRO B O 1
ATOM 2065 N N . GLU B 1 127 ? 6.351 -13.528 25.904 1.00 35.66 528 GLU B N 1
ATOM 2066 C CA . GLU B 1 127 ? 4.923 -13.617 26.214 1.00 36.42 528 GLU B CA 1
ATOM 2067 C C . GLU B 1 127 ? 4.601 -13.011 27.573 1.00 33.57 528 GLU B C 1
ATOM 2068 O O . GLU B 1 127 ? 3.508 -12.472 27.788 1.00 34.28 528 GLU B O 1
ATOM 2074 N N . SER B 1 128 ? 5.567 -13.083 28.485 1.00 29.52 529 SER B N 1
ATOM 2075 C CA . SER B 1 128 ? 5.413 -12.506 29.809 1.00 33.00 529 SER B CA 1
ATOM 2076 C C . SER B 1 128 ? 5.330 -10.974 29.753 1.00 35.59 529 SER B C 1
ATOM 2077 O O . SER B 1 128 ? 4.884 -10.344 30.711 1.00 33.51 529 SER B O 1
ATOM 2080 N N . ASN B 1 129 ? 5.752 -10.372 28.642 1.00 30.41 530 ASN B N 1
ATOM 2081 C CA . ASN B 1 129 ? 5.660 -8.912 28.514 1.00 31.94 530 ASN B CA 1
ATOM 2082 C C . ASN B 1 129 ? 4.430 -8.473 27.723 1.00 34.05 530 ASN B C 1
ATOM 2083 O O . ASN B 1 129 ? 4.305 -7.301 27.365 1.00 32.40 530 ASN B O 1
ATOM 2088 N N . CYS B 1 130 ? 3.534 -9.420 27.436 1.00 26.00 531 CYS B N 1
ATOM 2089 C CA . CYS B 1 130 ? 2.277 -9.087 26.789 1.00 28.76 531 CYS B CA 1
ATOM 2090 C C . CYS B 1 130 ? 1.156 -9.155 27.826 1.00 33.91 531 CYS B C 1
ATOM 2091 O O . CYS B 1 130 ? 1.118 -10.077 28.630 1.00 29.54 531 CYS B O 1
ATOM 2094 N N . TYR B 1 131 ? 0.265 -8.165 27.814 1.00 27.74 532 TYR B N 1
ATOM 2095 C CA . TYR B 1 131 ? -0.808 -8.060 28.810 1.00 29.90 532 TYR B CA 1
ATOM 2096 C C . TYR B 1 131 ? -2.157 -7.704 28.165 1.00 30.95 532 TYR B C 1
ATOM 2097 O O . TYR B 1 131 ? -2.205 -7.148 27.066 1.00 30.58 532 TYR B O 1
ATOM 2106 N N . ASP B 1 132 ? -3.244 -7.999 28.867 1.00 27.05 533 ASP B N 1
ATOM 2107 C CA . ASP B 1 132 ? -4.557 -7.471 28.511 1.00 37.61 533 ASP B CA 1
ATOM 2108 C C . ASP B 1 132 ? -4.928 -6.330 29.447 1.00 38.11 533 ASP B C 1
ATOM 2109 O O . ASP B 1 132 ? -5.952 -5.666 29.293 1.00 45.34 533 ASP B O 1
ATOM 2114 N N . ASP B 1 133 ? -4.071 -6.124 30.431 1.00 31.00 534 ASP B N 1
ATOM 2115 C CA . ASP B 1 133 ? -4.351 -5.271 31.573 1.00 30.88 534 ASP B CA 1
ATOM 2116 C C . ASP B 1 133 ? -3.339 -4.128 31.544 1.00 27.65 534 ASP B C 1
ATOM 2117 O O . ASP B 1 133 ? -2.158 -4.331 31.841 1.00 33.34 534 ASP B O 1
ATOM 2122 N N . ARG B 1 134 ? -3.777 -2.931 31.180 1.00 23.01 535 ARG B N 1
ATOM 2123 C CA . ARG B 1 134 ? -2.841 -1.828 31.042 1.00 25.21 535 ARG B CA 1
ATOM 2124 C C . ARG B 1 134 ? -2.143 -1.454 32.348 1.00 29.03 535 ARG B C 1
ATOM 2125 O O . ARG B 1 134 ? -0.948 -1.155 32.352 1.00 28.35 535 ARG B O 1
ATOM 2133 N N . SER B 1 135 ? -2.884 -1.435 33.450 1.00 24.76 536 SER B N 1
ATOM 2134 C CA . SER B 1 135 ? -2.299 -0.951 34.686 1.00 25.78 536 SER B CA 1
ATOM 2135 C C . SER B 1 135 ? -1.313 -1.982 35.210 1.00 28.01 536 SER B C 1
ATOM 2136 O O . SER B 1 135 ? -0.306 -1.621 35.825 1.00 33.67 536 SER B O 1
ATOM 2139 N N . GLU B 1 136 ? -1.584 -3.260 34.946 1.00 25.99 537 GLU B N 1
ATOM 2140 C CA . GLU B 1 136 ? -0.641 -4.302 35.346 1.00 28.10 537 GLU B CA 1
ATOM 2141 C C . GLU B 1 136 ? 0.705 -4.187 34.583 1.00 29.79 537 GLU B C 1
ATOM 2142 O O . GLU B 1 136 ? 1.772 -4.369 35.172 1.00 28.84 537 GLU B O 1
ATOM 2148 N N . ALA B 1 137 ? 0.649 -3.848 33.295 1.00 29.27 538 ALA B N 1
ATOM 2149 C CA . ALA B 1 137 ? 1.860 -3.615 32.505 1.00 29.34 538 ALA B CA 1
ATOM 2150 C C . ALA B 1 137 ? 2.666 -2.417 33.020 1.00 25.59 538 ALA B C 1
ATOM 2151 O O . ALA B 1 137 ? 3.896 -2.477 33.132 1.00 27.53 538 ALA B O 1
ATOM 2153 N N . LEU B 1 138 ? 1.970 -1.323 33.323 1.00 23.66 539 LEU B N 1
ATOM 2154 C CA . LEU B 1 138 ? 2.630 -0.116 33.813 1.00 21.70 539 LEU B CA 1
ATOM 2155 C C . LEU B 1 138 ? 3.326 -0.405 35.133 1.00 24.32 539 LEU B C 1
ATOM 2156 O O . LEU B 1 138 ? 4.452 0.031 35.360 1.00 28.48 539 LEU B O 1
ATOM 2161 N N . LYS B 1 139 ? 2.621 -1.128 36.000 1.00 26.07 540 LYS B N 1
ATOM 2162 C CA . LYS B 1 139 ? 3.139 -1.489 37.303 1.00 25.40 540 LYS B CA 1
ATOM 2163 C C . LYS B 1 139 ? 4.378 -2.365 37.144 1.00 33.10 540 LYS B C 1
ATOM 2164 O O . LYS B 1 139 ? 5.396 -2.115 37.781 1.00 27.46 540 LYS B O 1
ATOM 2170 N N . ASP B 1 140 ? 4.296 -3.378 36.285 1.00 30.57 541 ASP B N 1
ATOM 2171 C CA . ASP B 1 140 ? 5.430 -4.279 36.089 1.00 29.15 541 ASP B CA 1
ATOM 2172 C C . ASP B 1 140 ? 6.619 -3.552 35.480 1.00 31.81 541 ASP B C 1
ATOM 2173 O O . ASP B 1 140 ? 7.765 -3.879 35.799 1.00 28.58 541 ASP B O 1
ATOM 2178 N N . ALA B 1 141 ? 6.345 -2.598 34.582 1.00 25.09 542 ALA B N 1
ATOM 2179 C CA . ALA B 1 141 ? 7.403 -1.802 33.945 1.00 28.07 542 ALA B CA 1
ATOM 2180 C C . ALA B 1 141 ? 8.161 -1.010 35.001 1.00 30.95 542 ALA B C 1
ATOM 2181 O O . ALA B 1 141 ? 9.395 -0.991 35.038 1.00 22.86 542 ALA B O 1
ATOM 2183 N N . VAL B 1 142 ? 7.399 -0.366 35.873 1.00 25.35 543 VAL B N 1
ATOM 2184 C CA . VAL B 1 142 ? 7.976 0.454 36.915 1.00 28.66 543 VAL B CA 1
ATOM 2185 C C . VAL B 1 142 ? 8.816 -0.392 37.844 1.00 33.97 543 VAL B C 1
ATOM 2186 O O . VAL B 1 142 ? 9.969 -0.057 38.118 1.00 30.26 543 VAL B O 1
ATOM 2190 N N . LEU B 1 143 ? 8.240 -1.507 38.295 1.00 29.76 544 LEU B N 1
ATOM 2191 C CA . LEU B 1 143 ? 8.927 -2.387 39.231 1.00 36.06 544 LEU B CA 1
ATOM 2192 C C . LEU B 1 143 ? 10.179 -3.017 38.619 1.00 35.91 544 LEU B C 1
ATOM 2193 O O . LEU B 1 143 ? 11.107 -3.326 39.341 1.00 32.66 544 LEU B O 1
ATOM 2198 N N . ALA B 1 144 ? 10.227 -3.189 37.299 1.00 34.24 545 ALA B N 1
ATOM 2199 C CA . ALA B 1 144 ? 11.413 -3.796 36.674 1.00 41.70 545 ALA B CA 1
ATOM 2200 C C . ALA B 1 144 ? 12.488 -2.750 36.319 1.00 43.21 545 ALA B C 1
ATOM 2201 O O . ALA B 1 144 ? 13.502 -3.076 35.688 1.00 40.22 545 ALA B O 1
ATOM 2203 N N . LEU B 1 145 ? 12.269 -1.495 36.710 1.00 40.58 546 LEU B N 1
ATOM 2204 C CA . LEU B 1 145 ? 13.245 -0.439 36.420 1.00 39.42 546 LEU B CA 1
ATOM 2205 C C . LEU B 1 145 ? 14.554 -0.685 37.151 1.00 48.47 546 LEU B C 1
ATOM 2206 O O . LEU B 1 145 ? 15.638 -0.535 36.573 1.00 52.38 546 LEU B O 1
ATOM 2211 N N . GLY B 1 146 ? 14.448 -1.047 38.426 1.00 46.07 547 GLY B N 1
ATOM 2212 C CA . GLY B 1 146 ? 15.616 -1.294 39.246 1.00 59.05 547 GLY B CA 1
ATOM 2213 C C . GLY B 1 146 ? 15.518 -0.634 40.610 1.00 73.43 547 GLY B C 1
ATOM 2214 O O . GLY B 1 146 ? 16.189 0.366 40.880 1.00 81.25 547 GLY B O 1
#

Radius of gyration: 21.04 Å; Cα contacts (8 Å, |Δi|>4): 569; chains: 2; bounding box: 42×58×48 Å

Nearest PDB structures (foldseek):
  6ki2-assembly1_B  TM=1.006E+00  e=3.400E-27  Synechocystis sp. PCC 6803
  5eux-assembly1_A  TM=7.212E-01  e=6.964E-04  Rattus norvegicus
  7lhv-assembly1_B  TM=7.911E-01  e=2.468E-03  Arabidopsis thaliana
  3llo-assembly1_A  TM=6.991E-01  e=6.516E-04  Rattus norvegicus
  8tny-assembly1_A  TM=5.177E-01  e=9.090E-04  Homo sapiens